Protein AF-A0A2V8BIY7-F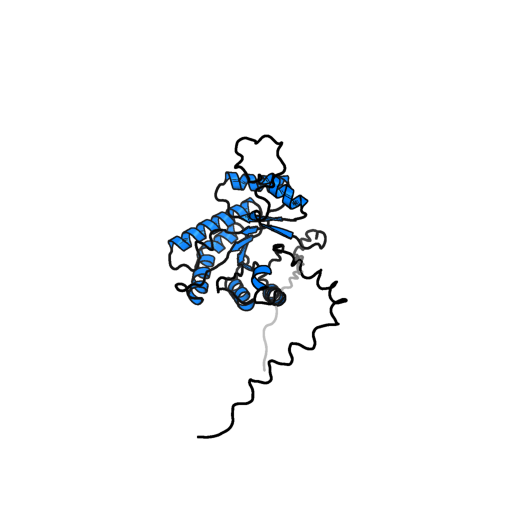1 (afdb_monomer)

Sequence (294 aa):
MDRRSFLQSIGAAALSPRLQPRVGPATSSRPSGPAGGRKAVLISLLPGGVPGAADAPAAPGRVQGVLPYLDRFALARDAGFDAIEMQTISRNEEAAEIREASAKTGLRIHSVMNADHWRFPLSSSDRDVVNRSVAGMETSLRNAALWGADTVLLVPAVVDPATSYRDAWTRSQDVIRGRLLPRAQELKVIIAVEEVWNKFLLSPLELARYVDEFDSPWLKAYFDVGNVVFYGYPQDWIRTLAGQGAFERLPARSSERPLHLAEHRRRRHRLAGGASRVCRRRLSRLCDDGSGTG

Secondary structure (DSSP, 8-state):
----------------------------------SSPPEEEEGGGS-S--TT--SSPPPTT--TT---HHHHHHHHHHTT-SEEEEEP---HHHHHHHHHHHHHHT-EEEEEE-SSTTTS-TT-S-HHHHHHHHHHHHHHHHHHHHHT-SEEEE-----BTTB-HHHHHHHHHHHIIIIIHHHHHHHT-EEEEEP-SSSSS-SHHHHHHHHHTT--TTEEEE--HHHHTTTS-HHHHHHHHHHTT-B--PPEE-----THHHHHHHHTTS-TTS-SSSTTSSSSSSS-------

Mean predicted aligned error: 15.39 Å

Foldseek 3Di:
DDDDDDDDDDDDDDDDDDDDDPPDPDPPPDPDDDPDFAEEEELVVQWLDDPDPPPDPDDPPDDPGGDQLLVSLLVCVVVPHQAYEYEQDPDPVNLVSNLVSCVVNVHAHAEYEQPLCVVQPLLDPDVVSNVVSLVSLLSRLVSCLSRVYAEYEHQQGADDPVGHQVSRLPRSLVCCLPRPQVSLVVSVHAYAHEDAPRPYPLDLVRQQVSQVVSVDPRYAHDYAPVRNVVPHDVVVSCVSRVVRVRDDSDRHHPPDDPPPPVVVVVCPVPPPPDDDPDPPPPPPPPPPDDDDDD

Nearest PDB structures (foldseek):
  3cqi-assembly1_B  TM=8.329E-01  e=4.377E-12  Escherichia coli
  3cqj-assembly1_B  TM=8.103E-01  e=2.471E-11  Escherichia coli
  3cqk-assembly1_B  TM=8.092E-01  e=4.488E-11  Escherichia coli
  3cqh-assembly1_B  TM=8.038E-01  e=1.269E-09  Escherichia coli
  3cqh-assembly1_A  TM=8.039E-01  e=7.162E-09  Escherichia coli

Structure (mmCIF, N/CA/C/O backbone):
data_AF-A0A2V8BIY7-F1
#
_entry.id   AF-A0A2V8BIY7-F1
#
loop_
_atom_site.group_PDB
_atom_site.id
_atom_site.type_symbol
_atom_site.label_atom_id
_atom_site.label_alt_id
_atom_site.label_comp_id
_atom_site.label_asym_id
_atom_site.label_entity_id
_atom_site.label_seq_id
_atom_site.pdbx_PDB_ins_code
_atom_site.Cartn_x
_atom_site.Cartn_y
_atom_site.Cartn_z
_atom_site.occupancy
_atom_site.B_iso_or_equiv
_atom_site.auth_seq_id
_atom_site.auth_comp_id
_atom_site.auth_asym_id
_atom_site.auth_atom_id
_atom_site.pdbx_PDB_model_num
ATOM 1 N N . MET A 1 1 ? 57.184 -46.845 21.009 1.00 34.09 1 MET A N 1
ATOM 2 C CA . MET A 1 1 ? 58.098 -46.989 22.162 1.00 34.09 1 MET A CA 1
ATOM 3 C C . MET A 1 1 ? 58.984 -45.763 22.167 1.00 34.09 1 MET A C 1
ATOM 5 O O . MET A 1 1 ? 59.472 -45.418 21.106 1.00 34.09 1 MET A O 1
ATOM 9 N N . ASP A 1 2 ? 59.210 -45.040 23.250 1.00 41.50 2 ASP A N 1
ATOM 10 C CA . ASP A 1 2 ? 58.786 -45.145 24.653 1.00 41.50 2 ASP A CA 1
ATOM 11 C C . ASP A 1 2 ? 59.161 -43.773 25.258 1.00 41.50 2 ASP A C 1
ATOM 13 O O . ASP A 1 2 ? 60.171 -43.203 24.857 1.00 41.50 2 ASP A O 1
ATOM 17 N N . ARG A 1 3 ? 58.270 -43.085 25.980 1.00 32.56 3 ARG A N 1
ATOM 18 C CA . ARG A 1 3 ? 57.962 -43.193 27.425 1.00 32.56 3 ARG A CA 1
ATOM 19 C C . ARG A 1 3 ? 58.973 -42.480 28.337 1.00 32.56 3 ARG A C 1
ATOM 21 O O . ARG A 1 3 ? 60.170 -42.687 28.211 1.00 32.56 3 ARG A O 1
ATOM 28 N N . ARG A 1 4 ? 58.400 -41.840 29.373 1.00 36.12 4 ARG A N 1
ATOM 29 C CA . ARG A 1 4 ? 59.020 -41.303 30.609 1.00 36.12 4 ARG A CA 1
ATOM 30 C C . ARG A 1 4 ? 59.784 -39.999 30.363 1.00 36.12 4 ARG A C 1
ATOM 32 O O . ARG A 1 4 ? 60.754 -39.991 29.634 1.00 36.12 4 ARG A O 1
ATOM 39 N N . SER A 1 5 ? 59.418 -38.839 30.891 1.00 39.75 5 SER A N 1
ATOM 40 C CA . SER A 1 5 ? 58.658 -38.454 32.086 1.00 39.75 5 SER A CA 1
ATOM 41 C C . SER A 1 5 ? 58.161 -37.020 31.819 1.00 39.75 5 SER A C 1
ATOM 43 O O . SER A 1 5 ? 58.792 -36.297 31.061 1.00 39.75 5 SER A O 1
ATOM 45 N N . PHE A 1 6 ? 57.048 -36.525 32.347 1.00 33.47 6 PHE A N 1
ATOM 46 C CA . PHE A 1 6 ? 56.918 -36.215 33.765 1.00 33.47 6 PHE A CA 1
ATOM 47 C C . PHE A 1 6 ? 55.455 -35.820 34.032 1.00 33.47 6 PHE A C 1
ATOM 49 O O . PHE A 1 6 ? 54.992 -34.761 33.613 1.00 33.47 6 PHE A O 1
ATOM 56 N N . LEU A 1 7 ? 54.714 -36.718 34.679 1.00 34.78 7 LEU A N 1
ATOM 57 C CA . LEU A 1 7 ? 53.483 -36.385 35.390 1.00 34.78 7 LEU A CA 1
ATOM 58 C C . LEU A 1 7 ? 53.850 -35.916 36.802 1.00 34.78 7 LEU A C 1
ATOM 60 O O . LEU A 1 7 ? 54.856 -36.370 37.341 1.00 34.78 7 LEU A O 1
ATOM 64 N N . GLN A 1 8 ? 52.921 -35.156 37.397 1.00 32.44 8 GLN A N 1
ATOM 65 C CA . GLN A 1 8 ? 52.824 -34.672 38.787 1.00 32.44 8 GLN A CA 1
ATOM 66 C C . GLN A 1 8 ? 53.347 -33.231 38.952 1.00 32.44 8 GLN A C 1
ATOM 68 O O . GLN A 1 8 ? 54.535 -32.959 38.861 1.00 32.44 8 GLN A O 1
ATOM 73 N N . SER A 1 9 ? 52.489 -32.236 39.203 1.00 34.91 9 SER A N 1
ATOM 74 C CA . SER A 1 9 ? 51.772 -32.134 40.4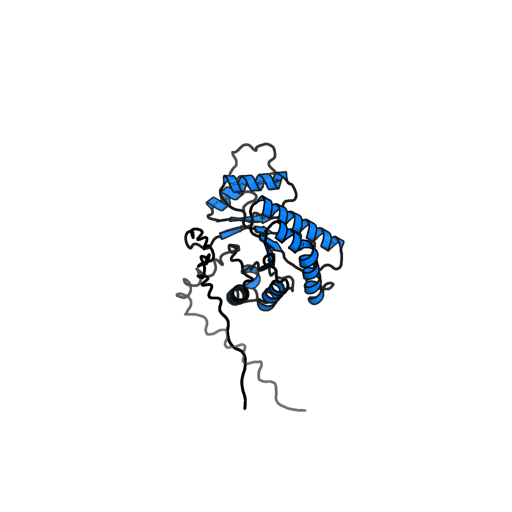80 1.00 34.91 9 SER A CA 1
ATOM 75 C C . SER A 1 9 ? 50.507 -31.249 40.431 1.00 34.91 9 SER A C 1
ATOM 77 O O . SER A 1 9 ? 50.554 -30.120 39.966 1.00 34.91 9 SER A O 1
ATOM 79 N N . ILE A 1 10 ? 49.413 -31.814 40.961 1.00 40.84 10 ILE A N 1
ATOM 80 C CA . ILE A 1 10 ? 48.468 -31.284 41.971 1.00 40.84 10 ILE A CA 1
ATOM 81 C C . ILE A 1 10 ? 47.830 -29.896 41.755 1.00 40.84 10 ILE A C 1
ATOM 83 O O . ILE A 1 10 ? 48.489 -28.866 41.816 1.00 40.84 10 ILE A O 1
ATOM 87 N N . GLY A 1 11 ? 46.491 -29.882 41.718 1.00 33.75 11 GLY A N 1
ATOM 88 C CA . GLY A 1 11 ? 45.690 -28.684 41.981 1.00 33.75 11 GLY A CA 1
ATOM 89 C C . GLY A 1 11 ? 44.197 -28.885 41.727 1.00 33.75 11 GLY A C 1
ATOM 90 O O . GLY A 1 11 ? 43.672 -28.415 40.725 1.00 33.75 11 GLY A O 1
ATOM 91 N N . ALA A 1 12 ? 43.513 -29.608 42.615 1.00 38.09 12 ALA A N 1
ATOM 92 C CA . ALA A 1 12 ? 42.059 -29.730 42.599 1.00 38.09 12 ALA A CA 1
ATOM 93 C C . ALA A 1 12 ? 41.397 -28.377 42.914 1.00 38.09 12 ALA A C 1
ATOM 95 O O . ALA A 1 12 ? 41.606 -27.822 43.990 1.00 38.09 12 ALA A O 1
ATOM 96 N N . ALA A 1 13 ? 40.550 -27.887 42.010 1.00 38.25 13 ALA A N 1
ATOM 97 C CA . ALA A 1 13 ? 39.556 -26.862 42.307 1.00 38.25 13 ALA A CA 1
ATOM 98 C C . ALA A 1 13 ? 38.235 -27.261 41.641 1.00 38.25 13 ALA A C 1
ATOM 100 O O . ALA A 1 13 ? 38.054 -27.141 40.430 1.00 38.25 13 ALA A O 1
ATOM 101 N N . ALA A 1 14 ? 37.326 -27.793 42.455 1.00 43.16 14 ALA A N 1
ATOM 102 C CA . ALA A 1 14 ? 35.949 -28.045 42.073 1.00 43.16 14 ALA A CA 1
ATOM 103 C C . ALA A 1 14 ? 35.229 -26.702 41.876 1.00 43.16 14 ALA A C 1
ATOM 105 O O . ALA A 1 14 ? 35.032 -25.952 42.830 1.00 43.16 14 ALA A O 1
ATOM 106 N N . LEU A 1 15 ? 34.823 -26.408 40.641 1.00 40.19 15 LEU A N 1
ATOM 107 C CA . LEU A 1 15 ? 33.881 -25.335 40.335 1.00 40.19 15 LEU A CA 1
ATOM 108 C C . LEU A 1 15 ? 32.576 -25.968 39.855 1.00 40.19 15 LEU A C 1
ATOM 110 O O . LEU A 1 15 ? 32.482 -26.497 38.750 1.00 40.19 15 LEU A O 1
ATOM 114 N N . SER A 1 16 ? 31.578 -25.931 40.735 1.00 42.59 16 SER A N 1
ATOM 115 C CA . SER A 1 16 ? 30.194 -26.304 40.453 1.00 42.59 16 SER A CA 1
ATOM 116 C C . SER A 1 16 ? 29.651 -25.524 39.248 1.00 42.59 16 SER A C 1
ATOM 118 O O . SER A 1 16 ? 29.830 -24.303 39.191 1.00 42.59 16 SER A O 1
ATOM 120 N N . PRO A 1 17 ? 28.920 -26.157 38.314 1.00 41.81 17 PRO A N 1
ATOM 121 C CA . PRO A 1 17 ? 28.226 -25.416 37.277 1.00 41.81 17 PRO A CA 1
ATOM 122 C C . PRO A 1 17 ? 27.068 -24.647 37.922 1.00 41.81 17 PRO A C 1
ATOM 124 O O . PRO A 1 17 ? 26.105 -25.231 38.420 1.00 41.81 17 PRO A O 1
ATOM 127 N N . ARG A 1 18 ? 27.152 -23.312 37.923 1.00 41.53 18 ARG A N 1
ATOM 128 C CA . ARG A 1 18 ? 25.983 -22.461 38.161 1.00 41.53 18 ARG A CA 1
ATOM 129 C C . ARG A 1 18 ? 24.990 -22.715 37.027 1.00 41.53 18 ARG A C 1
ATOM 131 O O . ARG A 1 18 ? 25.211 -22.278 35.901 1.00 41.53 18 ARG A O 1
ATOM 138 N N . LEU A 1 19 ? 23.904 -23.419 37.339 1.00 42.78 19 LEU A N 1
ATOM 139 C CA . LEU A 1 19 ? 22.682 -23.446 36.541 1.00 42.78 19 LEU A CA 1
ATOM 140 C C . LEU A 1 19 ? 22.223 -22.001 36.312 1.00 42.78 19 LEU A C 1
ATOM 142 O O . LEU A 1 19 ? 21.713 -21.352 37.223 1.00 42.78 19 LEU A O 1
ATOM 146 N N . GLN A 1 20 ? 22.426 -21.486 35.103 1.00 42.47 20 GLN A N 1
ATOM 147 C CA . GLN A 1 20 ? 21.704 -20.306 34.646 1.00 42.47 20 GLN A CA 1
ATOM 148 C C . GLN A 1 20 ? 20.304 -20.758 34.208 1.00 42.47 20 GLN A C 1
ATOM 150 O O . GLN A 1 20 ? 20.193 -21.730 33.454 1.00 42.47 20 GLN A O 1
ATOM 155 N N . PRO A 1 21 ? 19.226 -20.099 34.660 1.00 37.66 21 PRO A N 1
ATOM 156 C CA . PRO A 1 21 ? 17.892 -20.425 34.193 1.00 37.66 21 PRO A CA 1
ATOM 157 C C . PRO A 1 21 ? 17.780 -20.060 32.709 1.00 37.66 21 PRO A C 1
ATOM 159 O O . PRO A 1 21 ? 17.972 -18.911 32.311 1.00 37.66 21 PRO A O 1
ATOM 162 N N . ARG A 1 22 ? 17.459 -21.061 31.884 1.00 38.00 22 ARG A N 1
ATOM 163 C CA . ARG A 1 22 ? 17.011 -20.877 30.501 1.00 38.00 22 ARG A CA 1
ATOM 164 C C . ARG A 1 22 ? 15.740 -20.026 30.532 1.00 38.00 22 ARG A C 1
ATOM 166 O O . ARG A 1 22 ? 14.671 -20.522 30.874 1.00 38.00 22 ARG A O 1
ATOM 173 N N . VAL A 1 23 ? 15.854 -18.752 30.171 1.00 43.19 23 VAL A N 1
ATOM 174 C CA . VAL A 1 23 ? 14.695 -17.921 29.839 1.00 43.19 23 VAL A CA 1
ATOM 175 C C . VAL A 1 23 ? 14.179 -18.422 28.490 1.00 43.19 23 VAL A C 1
ATOM 177 O O . VAL A 1 23 ? 14.789 -18.181 27.451 1.00 43.19 23 VAL A O 1
ATOM 180 N N . GLY A 1 24 ? 13.106 -19.216 28.517 1.00 46.81 24 GLY A N 1
ATOM 181 C CA . GLY A 1 24 ? 12.358 -19.572 27.311 1.00 46.81 24 GLY A CA 1
ATOM 182 C C . GLY A 1 24 ? 11.701 -18.328 26.697 1.00 46.81 24 GLY A C 1
ATOM 183 O O . GLY A 1 24 ? 11.498 -17.338 27.405 1.00 46.81 24 GLY A O 1
ATOM 184 N N . PRO A 1 25 ? 11.371 -18.340 25.394 1.00 40.06 25 PRO A N 1
ATOM 185 C CA . PRO A 1 25 ? 10.715 -17.204 24.764 1.00 40.06 25 PRO A CA 1
ATOM 186 C C . PRO A 1 25 ? 9.378 -16.936 25.462 1.00 40.06 25 PRO A C 1
ATOM 188 O O . PRO A 1 25 ? 8.553 -17.837 25.619 1.00 40.06 25 PRO A O 1
ATOM 191 N N . ALA A 1 26 ? 9.183 -15.692 25.897 1.00 35.53 26 ALA A N 1
ATOM 192 C CA . ALA A 1 26 ? 7.938 -15.230 26.483 1.00 35.53 26 ALA A CA 1
ATOM 193 C C . ALA A 1 26 ? 6.815 -15.360 25.445 1.00 35.53 26 ALA A C 1
ATOM 195 O O . ALA A 1 26 ? 6.742 -14.598 24.481 1.00 35.53 26 ALA A O 1
ATOM 196 N N . THR A 1 27 ? 5.932 -16.334 25.636 1.00 37.84 27 THR A N 1
ATOM 197 C CA . THR A 1 27 ? 4.674 -16.432 24.905 1.00 37.84 27 THR A CA 1
ATOM 198 C C . THR A 1 27 ? 3.731 -15.355 25.431 1.00 37.84 27 THR A C 1
ATOM 200 O O . THR A 1 27 ? 3.018 -15.543 26.415 1.00 37.84 27 THR A O 1
ATOM 203 N N . SER A 1 28 ? 3.712 -14.192 24.775 1.00 36.16 28 SER A N 1
ATOM 204 C CA . SER A 1 28 ? 2.638 -13.219 24.969 1.00 36.16 28 SER A CA 1
ATOM 205 C C . SER A 1 28 ? 1.364 -13.764 24.316 1.00 36.16 28 SER A C 1
ATOM 207 O O . SER A 1 28 ? 1.052 -13.531 23.149 1.00 36.16 28 SER A O 1
ATOM 209 N N . SER A 1 29 ? 0.615 -14.563 25.072 1.00 36.41 29 SER A N 1
ATOM 210 C CA . SER A 1 29 ? -0.718 -15.002 24.665 1.00 36.41 29 SER A CA 1
ATOM 211 C C . SER A 1 29 ? -1.683 -13.823 24.785 1.00 36.41 29 SER A C 1
ATOM 213 O O . SER A 1 29 ? -2.287 -13.551 25.818 1.00 36.41 29 SER A O 1
ATOM 215 N N . ARG A 1 30 ? -1.796 -13.063 23.695 1.00 34.78 30 ARG A N 1
ATOM 216 C CA . ARG A 1 30 ? -2.850 -12.064 23.520 1.00 34.78 30 ARG A CA 1
ATOM 217 C C . ARG A 1 30 ? -4.186 -12.820 23.400 1.00 34.78 30 ARG A C 1
ATOM 219 O O . ARG A 1 30 ? -4.235 -13.787 22.637 1.00 34.78 30 ARG A O 1
ATOM 226 N N . PRO A 1 31 ? -5.254 -12.434 24.120 1.00 35.03 31 PRO A N 1
ATOM 227 C CA . PRO A 1 31 ? -6.511 -13.172 24.080 1.00 35.03 31 PRO A CA 1
ATOM 228 C C . PRO A 1 31 ? -7.072 -13.170 22.654 1.00 35.03 31 PRO A C 1
ATOM 230 O O . PRO A 1 31 ? -7.281 -12.118 22.042 1.00 35.03 31 PRO A O 1
ATOM 233 N N . SER A 1 32 ? -7.275 -14.368 22.111 1.00 36.28 32 SER A N 1
ATOM 234 C CA . SER A 1 32 ? -7.930 -14.590 20.831 1.00 36.28 32 SER A CA 1
ATOM 235 C C . SER A 1 32 ? -9.425 -14.325 20.998 1.00 36.28 32 SER A C 1
ATOM 237 O O . SER A 1 32 ? -10.162 -15.121 21.572 1.00 36.28 32 SER A O 1
ATOM 239 N N . GLY A 1 33 ? -9.868 -13.163 20.512 1.00 37.00 33 GLY A N 1
ATOM 240 C CA . GLY A 1 33 ? -11.289 -12.870 20.320 1.00 37.00 33 GLY A CA 1
ATOM 241 C C . GLY A 1 33 ? -11.965 -13.902 19.401 1.00 37.00 33 GLY A C 1
ATOM 242 O O . GLY A 1 33 ? -11.273 -14.681 18.737 1.00 37.00 33 GLY A O 1
ATOM 243 N N . PRO A 1 34 ? -13.310 -13.931 19.365 1.00 37.06 34 PRO A N 1
ATOM 244 C CA . PRO A 1 34 ? -14.072 -14.975 18.689 1.00 37.06 34 PRO A CA 1
ATOM 245 C C . PRO A 1 34 ? -13.641 -15.135 17.227 1.00 37.06 34 PRO A C 1
ATOM 247 O O . PRO A 1 34 ? -13.349 -14.160 16.540 1.00 37.06 34 PRO A O 1
ATOM 250 N N . ALA A 1 35 ? -13.627 -16.387 16.762 1.00 41.34 35 ALA A N 1
ATOM 251 C CA . ALA A 1 35 ? -13.146 -16.847 15.456 1.00 41.34 35 ALA A CA 1
ATOM 252 C C . ALA A 1 35 ? -14.007 -16.399 14.248 1.00 41.34 35 ALA A C 1
ATOM 254 O O . ALA A 1 35 ? -14.133 -17.122 13.260 1.00 41.34 35 ALA A O 1
ATOM 255 N N . GLY A 1 36 ? -14.615 -15.213 14.315 1.00 48.03 36 GLY A N 1
ATOM 256 C CA . GLY A 1 36 ? -15.124 -14.506 13.147 1.00 48.03 36 GLY A CA 1
ATOM 257 C C . GLY A 1 36 ? -13.954 -13.868 12.402 1.00 48.03 36 GLY A C 1
ATOM 258 O O . GLY A 1 36 ? -13.077 -13.264 13.017 1.00 48.03 36 GLY A O 1
ATOM 259 N N . GLY A 1 37 ? -13.893 -14.027 11.078 1.00 60.72 37 GLY A N 1
ATOM 260 C CA . GLY A 1 37 ? -12.887 -13.327 10.278 1.00 60.72 37 GLY A CA 1
ATOM 261 C C . GLY A 1 37 ? -13.000 -11.822 10.512 1.00 60.72 37 GLY A C 1
ATOM 262 O O . GLY A 1 37 ? -14.093 -11.282 10.358 1.00 60.72 37 GLY A O 1
ATOM 263 N N . ARG A 1 38 ? -11.892 -11.171 10.893 1.00 80.75 38 ARG A N 1
ATOM 264 C CA . ARG A 1 38 ? -11.846 -9.716 11.075 1.00 80.75 38 ARG A CA 1
ATOM 265 C C . ARG A 1 38 ? -12.142 -9.043 9.738 1.00 80.75 38 ARG A C 1
ATOM 267 O O . ARG A 1 38 ? -11.447 -9.327 8.761 1.00 80.75 38 ARG A O 1
ATOM 274 N N . LYS A 1 39 ? -13.157 -8.186 9.686 1.00 89.62 39 LYS A N 1
ATOM 275 C CA . LYS A 1 39 ? -13.562 -7.461 8.477 1.00 89.62 39 LYS A CA 1
ATOM 276 C C . LYS A 1 39 ? -13.156 -6.009 8.589 1.00 89.62 39 LYS A C 1
ATOM 278 O O . LYS A 1 39 ? -13.391 -5.374 9.614 1.00 89.62 39 LYS A O 1
ATOM 283 N N . ALA A 1 40 ? -12.626 -5.476 7.503 1.00 92.94 40 ALA A N 1
ATOM 284 C CA . ALA A 1 40 ? -12.371 -4.057 7.382 1.00 92.94 40 ALA A CA 1
ATOM 285 C C . ALA A 1 40 ? -13.078 -3.464 6.166 1.00 92.94 40 ALA A C 1
ATOM 287 O O . ALA A 1 40 ? -13.426 -4.175 5.214 1.00 92.94 40 ALA A O 1
ATOM 288 N N . VAL A 1 41 ? -13.285 -2.152 6.226 1.00 93.88 41 VAL A N 1
ATOM 289 C CA . VAL A 1 41 ? -13.870 -1.353 5.151 1.00 93.88 41 VAL A CA 1
ATOM 290 C C . VAL A 1 41 ? -12.931 -0.211 4.790 1.00 93.88 41 VAL A C 1
ATOM 292 O O . VAL A 1 41 ? -12.389 0.459 5.670 1.00 93.88 41 VAL A O 1
ATOM 295 N N . LEU A 1 42 ? -12.748 0.023 3.490 1.00 92.38 42 LEU A N 1
ATOM 296 C CA . LEU A 1 42 ? -12.091 1.237 3.020 1.00 92.38 42 LEU A CA 1
ATOM 297 C C . LEU A 1 42 ? -13.027 2.416 3.272 1.00 92.38 42 LEU A C 1
ATOM 299 O O . LEU A 1 42 ? -14.184 2.389 2.853 1.00 92.38 42 LEU A O 1
ATOM 303 N N . ILE A 1 43 ? -12.513 3.467 3.906 1.00 92.44 43 ILE A N 1
ATOM 304 C CA . ILE A 1 43 ? -13.292 4.641 4.309 1.00 92.44 43 ILE A CA 1
ATOM 305 C C . ILE A 1 43 ? -14.143 5.210 3.159 1.00 92.44 43 ILE A C 1
ATOM 307 O O . ILE A 1 43 ? -15.298 5.570 3.378 1.00 92.44 43 ILE A O 1
ATOM 311 N N . SER A 1 44 ? -13.635 5.225 1.920 1.00 88.81 44 SER A N 1
ATOM 312 C CA . SER A 1 44 ? -14.340 5.742 0.735 1.00 88.81 44 SER A CA 1
ATOM 313 C C . SER A 1 44 ? -15.551 4.915 0.282 1.00 88.81 44 SER A C 1
ATOM 315 O O . SER A 1 44 ? -16.366 5.432 -0.475 1.00 88.81 44 SER A O 1
ATOM 317 N N . LEU A 1 45 ? -15.693 3.666 0.740 1.00 88.38 45 LEU A N 1
ATOM 318 C CA . LEU A 1 45 ? -16.872 2.831 0.475 1.00 88.38 45 LEU A CA 1
ATOM 319 C C . LEU A 1 45 ? -18.031 3.137 1.428 1.00 88.38 45 LEU A C 1
ATOM 321 O O . LEU A 1 45 ? -19.166 2.735 1.175 1.00 88.38 45 LEU A O 1
ATOM 325 N N . LEU A 1 46 ? -17.757 3.832 2.532 1.00 86.88 46 LEU A N 1
ATOM 326 C CA . LEU A 1 46 ? -18.803 4.322 3.415 1.00 86.88 46 LEU A CA 1
ATOM 327 C C . LEU A 1 46 ? -19.435 5.566 2.790 1.00 86.88 46 LEU A C 1
ATOM 329 O O . LEU A 1 46 ? -18.700 6.395 2.243 1.00 86.88 46 LEU A O 1
ATOM 333 N N . PRO A 1 47 ? -20.767 5.727 2.892 1.00 77.56 47 PRO A N 1
ATOM 334 C CA . PRO A 1 47 ? -21.459 6.880 2.347 1.00 77.56 47 PRO A CA 1
ATOM 335 C C . PRO A 1 47 ? -20.751 8.185 2.709 1.00 77.56 47 PRO A C 1
ATOM 337 O O . PRO A 1 47 ? -20.547 8.497 3.883 1.00 77.56 47 PRO A O 1
ATOM 340 N N . GLY A 1 48 ? -20.431 8.968 1.677 1.00 60.03 48 GLY A N 1
ATOM 341 C CA . GLY A 1 48 ? -20.233 10.404 1.841 1.00 60.03 48 GLY A CA 1
ATOM 342 C C . GLY A 1 48 ? -21.517 11.034 2.379 1.00 60.03 48 GLY A C 1
ATOM 343 O O . GLY A 1 48 ? -21.490 11.896 3.226 1.00 60.03 48 GLY A O 1
ATOM 344 N N . GLY A 1 49 ? -22.690 10.523 2.060 1.00 39.91 49 GLY A N 1
ATOM 345 C CA . GLY A 1 49 ? -23.911 10.956 2.720 1.00 39.91 49 GLY A CA 1
ATOM 346 C C . GLY A 1 49 ? -25.056 10.112 2.229 1.00 39.91 49 GLY A C 1
ATOM 347 O O . GLY A 1 49 ? -25.047 9.666 1.084 1.00 39.91 49 GLY A O 1
ATOM 348 N N . VAL A 1 50 ? -26.034 9.879 3.094 1.00 34.94 50 VAL A N 1
ATOM 349 C CA . VAL A 1 50 ? -27.323 9.329 2.678 1.00 34.94 50 VAL A CA 1
ATOM 350 C C . VAL A 1 50 ? -28.372 10.423 2.899 1.00 34.94 50 VAL A C 1
ATOM 352 O O . VAL A 1 50 ? -28.369 11.036 3.972 1.00 34.94 50 VAL A O 1
ATOM 355 N N . PRO A 1 51 ? -29.260 10.702 1.926 1.00 38.72 51 PRO A N 1
ATOM 356 C CA . PRO A 1 51 ? -30.421 11.555 2.151 1.00 38.72 51 PRO A CA 1
ATOM 357 C C . PRO A 1 51 ? -31.302 10.900 3.221 1.00 38.72 51 PRO A C 1
ATOM 359 O O . PRO A 1 51 ? -31.734 9.763 3.044 1.00 38.72 51 PRO A O 1
ATOM 362 N N . GLY A 1 52 ? -31.534 11.587 4.341 1.00 37.78 52 GLY A N 1
ATOM 363 C CA . GLY A 1 52 ? -32.400 11.067 5.408 1.00 37.78 52 GLY A CA 1
ATOM 364 C C . GLY A 1 52 ? -32.214 11.695 6.789 1.00 37.78 52 GLY A C 1
ATOM 365 O O . GLY A 1 52 ? -33.137 11.653 7.590 1.00 37.78 52 GLY A O 1
ATOM 366 N N . ALA A 1 53 ? -31.078 12.341 7.067 1.00 39.25 53 ALA A N 1
ATOM 367 C CA . ALA A 1 53 ? -30.909 13.176 8.260 1.00 39.25 53 ALA A CA 1
ATOM 368 C C . ALA A 1 53 ? -31.209 14.645 7.915 1.00 39.25 53 ALA A C 1
ATOM 370 O O . ALA A 1 53 ? -30.306 15.478 7.864 1.00 39.25 53 ALA A O 1
ATOM 371 N N . ALA A 1 54 ? -32.468 14.942 7.589 1.00 38.06 54 ALA A N 1
ATOM 372 C CA . ALA A 1 54 ? -32.895 16.278 7.175 1.00 38.06 54 ALA A CA 1
ATOM 373 C C . ALA A 1 54 ? -33.050 17.285 8.335 1.00 38.06 54 ALA A C 1
ATOM 375 O O . ALA A 1 54 ? -33.211 18.466 8.055 1.00 38.06 54 ALA A O 1
ATOM 376 N N . ASP A 1 55 ? -32.922 16.877 9.606 1.00 39.09 55 ASP A N 1
ATOM 377 C CA . ASP A 1 55 ? -33.343 17.738 10.730 1.00 39.09 55 ASP A CA 1
ATOM 378 C C . ASP A 1 55 ? -32.247 18.096 11.751 1.00 39.09 55 ASP A C 1
ATOM 380 O O . ASP A 1 55 ? -32.532 18.728 12.767 1.00 39.09 55 ASP A O 1
ATOM 384 N N . ALA A 1 56 ? -30.979 17.747 11.509 1.00 42.50 56 ALA A N 1
ATOM 385 C CA . ALA A 1 56 ? -29.885 18.199 12.376 1.00 42.50 56 ALA A CA 1
ATOM 386 C C . ALA A 1 56 ? -29.254 19.486 11.809 1.00 42.50 56 ALA A C 1
ATOM 388 O O . ALA A 1 56 ? -28.678 19.430 10.714 1.00 42.50 56 ALA A O 1
ATOM 389 N N . PRO A 1 57 ? -29.318 20.636 12.517 1.00 41.41 57 PRO A N 1
ATOM 390 C CA . PRO A 1 57 ? -28.721 21.874 12.035 1.00 41.41 57 PRO A CA 1
ATOM 391 C C . PRO A 1 57 ? -27.220 21.673 11.814 1.00 41.41 57 PRO A C 1
ATOM 393 O O . PRO A 1 57 ? -26.508 21.121 12.655 1.00 41.41 57 PRO A O 1
ATOM 396 N N . ALA A 1 58 ? -26.748 22.091 10.641 1.00 44.62 58 ALA A N 1
ATOM 397 C CA . ALA A 1 58 ? -25.348 21.984 10.272 1.00 44.62 58 ALA A CA 1
ATOM 398 C C . ALA A 1 58 ? -24.490 22.800 11.250 1.00 44.62 58 ALA A C 1
ATOM 400 O O . ALA A 1 58 ? -24.637 24.017 11.349 1.00 44.62 58 ALA A O 1
ATOM 401 N N . ALA A 1 59 ? -23.570 22.131 11.946 1.00 41.53 59 ALA A N 1
ATOM 402 C CA . ALA A 1 59 ? -22.475 22.821 12.610 1.00 41.53 59 ALA A CA 1
ATOM 403 C C . ALA A 1 59 ? -21.624 23.554 11.547 1.00 41.53 59 ALA A C 1
ATOM 405 O O . ALA A 1 59 ? -21.428 23.020 10.445 1.00 41.53 59 ALA A O 1
ATOM 406 N N . PRO A 1 60 ? -21.132 24.771 11.831 1.00 35.97 60 PRO A N 1
ATOM 407 C CA . PRO A 1 60 ? -20.330 25.535 10.881 1.00 35.97 60 PRO A CA 1
ATOM 408 C C . PRO A 1 60 ? -19.056 24.760 10.505 1.00 35.97 60 PRO A C 1
ATOM 410 O O . PRO A 1 60 ? -18.315 24.324 11.380 1.00 35.97 60 PRO A O 1
ATOM 413 N N . GLY A 1 61 ? -18.825 24.571 9.198 1.00 44.44 61 GLY A N 1
ATOM 414 C CA . GLY A 1 61 ? -17.683 23.822 8.644 1.00 44.44 61 GLY A CA 1
ATOM 415 C C . GLY A 1 61 ? -18.040 22.559 7.846 1.00 44.44 61 GLY A C 1
ATOM 416 O O . GLY A 1 61 ? -17.154 21.930 7.271 1.00 44.44 61 GLY A O 1
ATOM 417 N N . ARG A 1 62 ? -19.324 22.183 7.763 1.00 47.59 62 ARG A N 1
ATOM 418 C CA . ARG A 1 62 ? -19.775 21.012 6.989 1.00 47.59 62 ARG A CA 1
ATOM 419 C C . ARG A 1 62 ? -19.654 21.263 5.477 1.00 47.59 62 ARG A C 1
ATOM 421 O O . ARG A 1 62 ? -20.379 22.090 4.928 1.00 47.59 62 ARG A O 1
ATOM 428 N N . VAL A 1 63 ? -18.797 20.509 4.787 1.00 45.28 63 VAL A N 1
ATOM 429 C CA . VAL A 1 63 ? -18.881 20.358 3.323 1.00 45.28 63 VAL A CA 1
ATOM 430 C C . VAL A 1 63 ? -20.126 19.514 3.033 1.00 45.28 63 VAL A C 1
ATOM 432 O O . VAL A 1 63 ? -20.259 18.404 3.549 1.00 45.28 63 VAL A O 1
ATOM 435 N N . GLN A 1 64 ? -21.086 20.056 2.278 1.00 40.22 64 GLN A N 1
ATOM 436 C CA . GLN A 1 64 ? -22.338 19.360 1.958 1.00 40.22 64 GLN A CA 1
ATOM 437 C C . GLN A 1 64 ? -22.059 17.989 1.322 1.00 40.22 64 GLN A C 1
ATOM 439 O O . GLN A 1 64 ? -21.305 17.887 0.360 1.00 40.22 64 GLN A O 1
ATOM 444 N N . GLY A 1 65 ? -22.693 16.938 1.851 1.00 52.00 65 GLY A N 1
ATOM 445 C CA . GLY A 1 65 ? -22.661 15.598 1.257 1.00 52.00 65 GLY A CA 1
ATOM 446 C C . GLY A 1 65 ? -21.498 14.693 1.676 1.00 52.00 65 GLY A C 1
ATOM 447 O O . GLY A 1 65 ? -21.344 13.645 1.052 1.00 52.00 65 GLY A O 1
ATOM 448 N N . VAL A 1 66 ? -20.712 15.059 2.704 1.00 65.44 66 VAL A N 1
ATOM 449 C CA . VAL A 1 66 ? -19.724 14.173 3.356 1.00 65.44 66 VAL A CA 1
ATOM 450 C C . VAL A 1 66 ? -20.014 14.057 4.865 1.00 65.44 66 VAL A C 1
ATOM 452 O O . VAL A 1 66 ? -20.015 15.061 5.577 1.00 65.44 66 VAL A O 1
ATOM 455 N N . LEU A 1 67 ? -20.279 12.846 5.367 1.00 79.25 67 LEU A N 1
ATOM 456 C CA . LEU A 1 67 ? -20.437 12.552 6.787 1.00 79.25 67 LEU A CA 1
ATOM 457 C C . LEU A 1 67 ? -19.100 12.842 7.489 1.00 79.25 67 LEU A C 1
ATOM 459 O O . LEU A 1 67 ? -18.055 12.416 6.987 1.00 79.25 67 LEU A O 1
ATOM 463 N N . PRO A 1 68 ? -19.113 13.521 8.648 1.00 90.81 68 PRO A N 1
ATOM 464 C CA . PRO A 1 68 ? -17.941 13.642 9.511 1.00 90.81 68 PRO A CA 1
ATOM 465 C C . PRO A 1 68 ? -17.280 12.286 9.785 1.00 90.81 68 PRO A C 1
ATOM 467 O O . PRO A 1 68 ? -17.952 11.249 9.804 1.00 90.81 68 PRO A O 1
ATOM 470 N N . TYR A 1 69 ? -15.970 12.275 10.053 1.00 94.50 69 TYR A N 1
ATOM 471 C CA . TYR A 1 69 ? -15.247 11.023 10.312 1.00 94.50 69 TYR A CA 1
ATOM 472 C C . TYR A 1 69 ? -15.855 10.233 11.474 1.00 94.50 69 TYR A C 1
ATOM 474 O O . TYR A 1 69 ? -15.998 9.018 11.368 1.00 94.50 69 TYR A O 1
ATOM 482 N N . LEU A 1 70 ? -16.295 10.911 12.538 1.00 95.06 70 LEU A N 1
ATOM 483 C CA . LEU A 1 70 ? -16.965 10.266 13.669 1.00 95.06 70 LEU A CA 1
ATOM 484 C C . LEU A 1 70 ? -18.198 9.455 13.235 1.00 95.06 70 LEU A C 1
ATOM 486 O O . LEU A 1 70 ? -18.330 8.293 13.622 1.00 95.06 70 LEU A O 1
ATOM 490 N N . ASP A 1 71 ? -19.049 10.036 12.390 1.00 94.12 71 ASP A N 1
ATOM 491 C CA . ASP A 1 71 ? -20.283 9.403 11.915 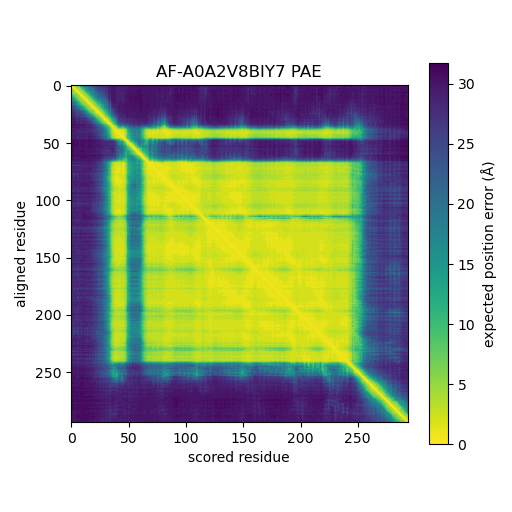1.00 94.12 71 ASP A CA 1
ATOM 492 C C . ASP A 1 71 ? -19.979 8.222 10.985 1.00 94.12 71 ASP A C 1
ATOM 494 O O . ASP A 1 71 ? -20.622 7.177 11.066 1.00 94.12 71 ASP A O 1
ATOM 498 N N . ARG A 1 72 ? -18.950 8.342 10.135 1.00 94.25 72 ARG A N 1
ATOM 499 C CA . ARG A 1 72 ? -18.502 7.244 9.258 1.00 94.25 72 ARG A CA 1
ATOM 500 C C . ARG A 1 72 ? -17.942 6.076 10.065 1.00 94.25 72 ARG A C 1
ATOM 502 O O . ARG A 1 72 ? -18.259 4.926 9.774 1.00 94.25 72 ARG A O 1
ATOM 509 N N . PHE A 1 73 ? -17.145 6.357 11.093 1.00 96.06 73 PHE A N 1
ATOM 510 C CA . PHE A 1 73 ? -16.604 5.330 11.981 1.00 96.06 73 PHE A CA 1
ATOM 511 C C . PHE A 1 73 ? -17.714 4.644 12.789 1.00 96.06 73 PHE A C 1
ATOM 513 O O . PHE A 1 73 ? -17.715 3.419 12.905 1.00 96.06 73 PHE A O 1
ATOM 520 N N . ALA A 1 74 ? -18.687 5.408 13.296 1.00 95.19 74 ALA A N 1
ATOM 521 C CA . ALA A 1 74 ? -19.853 4.855 13.980 1.00 95.19 74 ALA A CA 1
ATOM 522 C C . ALA A 1 74 ? -20.671 3.960 13.040 1.00 95.19 74 ALA A C 1
ATOM 524 O O . ALA A 1 74 ? -20.964 2.822 13.392 1.00 95.19 74 ALA A O 1
ATOM 525 N N . LEU A 1 75 ? -20.932 4.415 11.810 1.00 94.38 75 LEU A N 1
ATOM 526 C CA . LEU A 1 75 ? -21.630 3.628 10.795 1.00 94.38 75 LEU A CA 1
ATOM 527 C C . LEU A 1 75 ? -20.905 2.313 10.479 1.00 94.38 75 LEU A C 1
ATOM 529 O O . LEU A 1 75 ? -21.545 1.270 10.383 1.00 94.38 75 LEU A O 1
ATOM 533 N N . ALA A 1 76 ? -19.579 2.337 10.328 1.00 94.75 76 ALA A N 1
ATOM 534 C CA . ALA A 1 76 ? -18.801 1.126 10.077 1.00 94.75 76 ALA A CA 1
ATOM 535 C C . ALA A 1 76 ? -18.875 0.136 11.248 1.00 94.75 76 ALA A C 1
ATOM 537 O O . ALA A 1 76 ? -19.086 -1.060 11.035 1.00 94.75 76 ALA A O 1
ATOM 538 N N . ARG A 1 77 ? -18.752 0.631 12.484 1.00 94.88 77 ARG A N 1
ATOM 539 C CA . ARG A 1 77 ? -18.920 -0.186 13.690 1.00 94.88 77 ARG A CA 1
ATOM 540 C C . ARG A 1 77 ? -20.320 -0.802 13.736 1.00 94.88 77 ARG A C 1
ATOM 542 O O . ARG A 1 77 ? -20.447 -2.005 13.942 1.00 94.88 77 ARG A O 1
ATOM 549 N N . ASP A 1 78 ? -21.354 -0.000 13.503 1.00 94.00 78 ASP A N 1
ATOM 550 C CA . ASP A 1 78 ? -22.753 -0.434 13.565 1.00 94.00 78 ASP A CA 1
ATOM 551 C C . ASP A 1 78 ? -23.094 -1.424 12.433 1.00 94.00 78 ASP A C 1
ATOM 553 O O . ASP A 1 78 ? -23.911 -2.326 12.612 1.00 94.00 78 ASP A O 1
ATOM 557 N N . ALA A 1 79 ? -22.403 -1.331 11.291 1.00 94.25 79 ALA A N 1
ATOM 558 C CA . ALA A 1 79 ? -22.456 -2.309 10.203 1.00 94.25 79 ALA A CA 1
ATOM 559 C C . ALA A 1 79 ? -21.666 -3.609 10.487 1.00 94.25 79 ALA A C 1
ATOM 561 O O . ALA A 1 79 ? -21.703 -4.544 9.679 1.00 94.25 79 ALA A O 1
ATOM 562 N N . GLY A 1 80 ? -20.965 -3.697 11.623 1.00 94.31 80 GLY A N 1
ATOM 563 C CA . GLY A 1 80 ? -20.233 -4.885 12.061 1.00 94.31 80 GLY A CA 1
ATOM 564 C C . GLY A 1 80 ? -18.841 -5.042 11.447 1.00 94.31 80 GLY A C 1
ATOM 565 O O . GLY A 1 80 ? -18.372 -6.174 11.302 1.00 94.31 80 GLY A O 1
ATOM 566 N N . PHE A 1 81 ? -18.195 -3.942 11.048 1.00 95.56 81 PHE A N 1
ATOM 567 C CA . PHE A 1 81 ? -16.769 -3.941 10.713 1.00 95.56 81 PHE A CA 1
ATOM 568 C C . PHE A 1 81 ? -15.908 -3.856 11.978 1.00 95.56 81 PHE A C 1
ATOM 570 O O . PHE A 1 81 ? -16.280 -3.210 12.954 1.00 95.56 81 PHE A O 1
ATOM 577 N N . ASP A 1 82 ? -14.730 -4.479 11.935 1.00 95.00 82 ASP A N 1
ATOM 578 C CA . ASP A 1 82 ? -13.762 -4.511 13.039 1.00 95.00 82 ASP A CA 1
ATOM 579 C C . ASP A 1 82 ? -12.672 -3.439 12.902 1.00 95.00 82 ASP A C 1
ATOM 581 O O . ASP A 1 82 ? -11.967 -3.130 13.866 1.00 95.00 82 ASP A O 1
ATOM 585 N N . ALA A 1 83 ? -12.480 -2.909 11.692 1.00 96.12 83 ALA A N 1
ATOM 586 C CA . ALA A 1 83 ? -11.468 -1.904 11.408 1.00 96.12 83 ALA A CA 1
ATOM 587 C C . ALA A 1 83 ? -11.789 -1.077 10.155 1.00 96.12 83 ALA A C 1
ATOM 589 O O . ALA A 1 83 ? -12.611 -1.462 9.320 1.00 96.12 83 ALA A O 1
ATOM 590 N N . ILE A 1 84 ? -11.077 0.038 10.011 1.00 96.00 84 ILE A N 1
ATOM 591 C CA . ILE A 1 84 ? -11.094 0.888 8.821 1.00 96.00 84 ILE A CA 1
ATOM 592 C C . ILE A 1 84 ? -9.718 0.885 8.155 1.00 96.00 84 ILE A C 1
ATOM 594 O O . ILE A 1 84 ? -8.685 0.938 8.828 1.00 96.00 84 ILE A O 1
ATOM 598 N N . GLU A 1 85 ? -9.728 0.847 6.829 1.00 96.25 85 GLU A N 1
ATOM 599 C CA . GLU A 1 85 ? -8.605 1.264 5.996 1.00 96.25 85 GLU A CA 1
ATOM 600 C C . GLU A 1 85 ? -8.807 2.730 5.605 1.00 96.25 85 GLU A C 1
ATOM 602 O O . GLU A 1 85 ? -9.859 3.118 5.083 1.00 96.25 85 GLU A O 1
ATOM 607 N N . MET A 1 86 ? -7.807 3.556 5.893 1.00 96.44 86 MET A N 1
ATOM 608 C CA . MET A 1 86 ? -7.824 4.987 5.595 1.00 96.44 86 MET A CA 1
ATOM 609 C C . MET A 1 86 ? -7.051 5.293 4.314 1.00 96.44 86 MET A C 1
ATOM 611 O O . MET A 1 86 ? -6.239 4.496 3.859 1.00 96.44 86 MET A O 1
ATOM 615 N N . GLN A 1 87 ? -7.279 6.471 3.741 1.00 94.44 87 GLN A N 1
ATOM 616 C CA . GLN A 1 87 ? -6.425 7.021 2.684 1.00 94.44 87 GLN A CA 1
ATOM 617 C C . GLN A 1 87 ? -5.355 7.938 3.287 1.00 94.44 87 GLN A C 1
ATOM 619 O O . GLN A 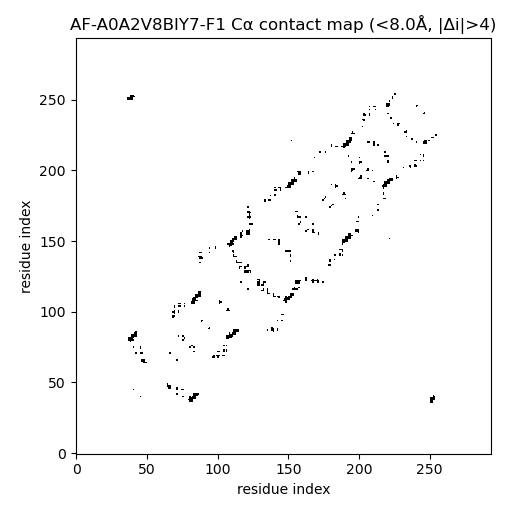1 87 ? -5.419 8.282 4.468 1.00 94.44 87 GLN A O 1
ATOM 624 N N . THR A 1 88 ? -4.374 8.338 2.481 1.00 94.75 88 THR A N 1
ATOM 625 C CA . THR A 1 88 ? -3.372 9.344 2.858 1.00 94.75 88 THR A CA 1
ATOM 626 C C . THR A 1 88 ? -4.030 10.681 3.209 1.00 94.75 88 THR A C 1
ATOM 628 O O . THR A 1 88 ? -4.847 11.191 2.444 1.00 94.75 88 THR A O 1
ATOM 631 N N . ILE A 1 89 ? -3.637 11.277 4.338 1.00 95.81 89 ILE A N 1
ATOM 632 C CA . ILE A 1 89 ? -4.149 12.564 4.822 1.00 95.81 89 ILE A CA 1
ATOM 633 C C . ILE A 1 89 ? -2.981 13.511 5.078 1.00 95.81 89 ILE A C 1
ATOM 635 O O . ILE A 1 89 ? -2.190 13.326 6.006 1.00 95.81 89 ILE A O 1
ATOM 639 N N . SER A 1 90 ? -2.884 14.549 4.249 1.00 93.88 90 SER A N 1
ATOM 640 C CA . SER A 1 90 ? -1.758 15.491 4.274 1.00 93.88 90 SER A CA 1
ATOM 641 C C . SER A 1 90 ? -1.885 16.584 5.335 1.00 93.88 90 SER A C 1
ATOM 643 O O . SER A 1 90 ? -0.871 17.136 5.756 1.00 93.88 90 SER A O 1
ATOM 645 N N . ARG A 1 91 ? -3.109 16.926 5.760 1.00 95.75 91 ARG A N 1
ATOM 646 C CA . ARG A 1 91 ? -3.347 17.970 6.770 1.00 95.75 91 ARG A CA 1
ATOM 647 C C . ARG A 1 91 ? -3.327 17.370 8.170 1.00 95.75 91 ARG A C 1
ATOM 649 O O . ARG A 1 91 ? -4.059 16.422 8.451 1.00 95.75 91 ARG A O 1
ATOM 656 N N . ASN A 1 92 ? -2.519 17.942 9.057 1.00 94.88 92 ASN A N 1
ATOM 657 C CA . ASN A 1 92 ? -2.327 17.410 10.406 1.00 94.88 92 ASN A CA 1
ATOM 658 C C . ASN A 1 92 ? -3.600 17.494 11.255 1.00 94.88 92 ASN A C 1
ATOM 660 O O . ASN A 1 92 ? -3.871 16.584 12.036 1.00 94.88 92 ASN A O 1
ATOM 664 N N . GLU A 1 93 ? -4.393 18.552 11.088 1.00 95.81 93 GLU A N 1
ATOM 665 C CA . GLU A 1 93 ? -5.637 18.755 11.836 1.00 95.81 93 GLU A CA 1
ATOM 666 C C . GLU A 1 93 ? -6.668 17.685 11.466 1.00 95.81 93 GLU A C 1
ATOM 668 O O . GLU A 1 93 ? -7.313 17.105 12.334 1.00 95.81 93 GLU A O 1
ATOM 673 N N . GLU A 1 94 ? -6.759 17.359 10.177 1.00 96.06 94 GLU A N 1
ATOM 674 C CA . GLU A 1 94 ? -7.641 16.305 9.674 1.00 96.06 94 GLU A CA 1
ATOM 675 C C . GLU A 1 94 ? -7.183 14.918 10.139 1.00 96.06 94 GLU A C 1
ATOM 677 O O . GLU A 1 94 ? -7.987 14.102 10.587 1.00 96.06 94 GLU A O 1
ATOM 682 N N . ALA A 1 95 ? -5.874 14.654 10.110 1.00 97.19 95 ALA A N 1
ATOM 683 C CA . ALA A 1 95 ? -5.330 13.403 10.626 1.00 97.19 95 ALA A CA 1
ATOM 684 C C . ALA A 1 95 ? -5.588 13.240 12.139 1.00 97.19 95 ALA A C 1
ATOM 686 O O . ALA A 1 95 ? -5.822 12.120 12.607 1.00 97.19 95 ALA A O 1
ATOM 687 N N . ALA A 1 96 ? -5.581 14.339 12.902 1.00 97.88 96 ALA A N 1
ATOM 688 C CA . ALA A 1 96 ? -5.934 14.345 14.318 1.00 97.88 96 ALA A CA 1
ATOM 689 C C . ALA A 1 96 ? -7.436 14.092 14.549 1.00 97.88 96 ALA A C 1
ATOM 691 O O . ALA A 1 96 ? -7.777 13.298 15.426 1.00 97.88 96 ALA A O 1
ATOM 692 N N . GLU A 1 97 ? -8.317 14.682 13.736 1.00 97.50 97 GLU A N 1
ATOM 693 C CA . GLU A 1 97 ? -9.765 14.421 13.773 1.00 97.50 97 GLU A CA 1
ATOM 694 C C . GLU A 1 97 ? -10.071 12.931 13.547 1.00 97.50 97 GLU A C 1
ATOM 696 O O . GLU A 1 97 ? -10.833 12.319 14.296 1.00 97.50 97 GLU A O 1
ATOM 701 N N . ILE A 1 98 ? -9.420 12.308 12.562 1.00 97.88 98 ILE A N 1
ATOM 702 C CA . ILE A 1 98 ? -9.567 10.874 12.268 1.00 97.88 98 ILE A CA 1
ATOM 703 C C . ILE A 1 98 ? -9.119 10.013 13.455 1.00 97.88 98 ILE A C 1
ATOM 705 O O . ILE A 1 98 ? -9.793 9.045 13.820 1.00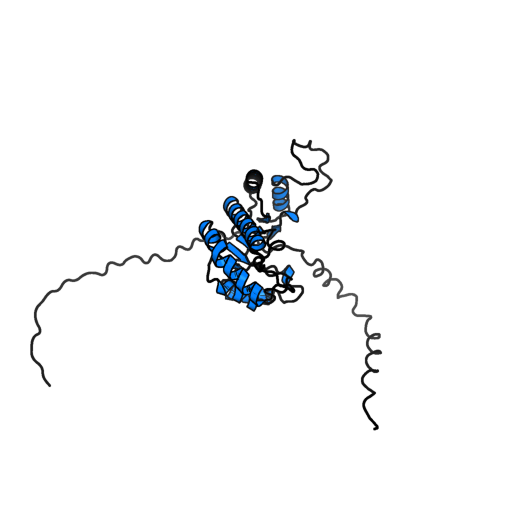 97.88 98 ILE A O 1
ATOM 709 N N . ARG A 1 99 ? -7.996 10.371 1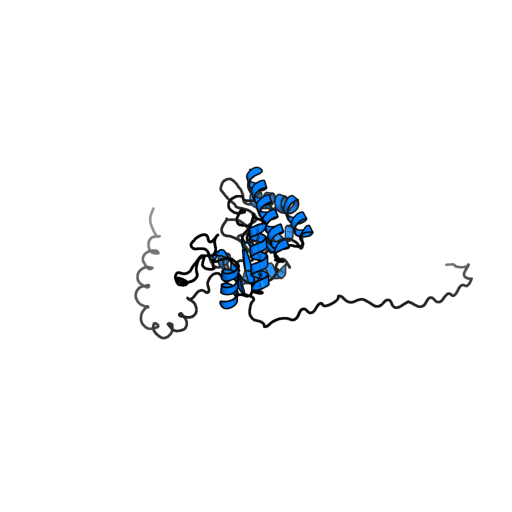4.092 1.00 98.25 99 ARG A N 1
ATOM 710 C CA . ARG A 1 99 ? -7.513 9.686 15.299 1.00 98.25 99 ARG A CA 1
ATOM 711 C C . ARG A 1 99 ? -8.547 9.764 16.423 1.00 98.25 99 ARG A C 1
ATOM 713 O O . ARG A 1 99 ? -8.793 8.770 17.104 1.00 98.25 99 ARG A O 1
ATOM 720 N N . GLU A 1 100 ? -9.154 10.931 16.615 1.00 98.06 100 GLU A N 1
ATOM 721 C CA . GLU A 1 100 ? -10.194 11.141 17.620 1.00 98.06 100 GLU A CA 1
ATOM 722 C C . GLU A 1 100 ? -11.464 10.337 17.305 1.00 98.06 100 GLU A C 1
ATOM 724 O O . GLU A 1 100 ? -12.023 9.704 18.202 1.00 98.06 100 GLU A O 1
ATOM 729 N N . ALA A 1 101 ? -11.889 10.288 16.039 1.00 97.69 101 ALA A N 1
ATOM 730 C CA . ALA A 1 101 ? -13.014 9.465 15.596 1.00 97.69 101 ALA A CA 1
ATOM 731 C C . ALA A 1 101 ? -12.775 7.970 15.869 1.00 97.69 101 ALA A C 1
ATOM 733 O O . ALA A 1 101 ? -13.652 7.289 16.412 1.00 97.69 101 ALA A O 1
ATOM 734 N N . SER A 1 102 ? -11.570 7.471 15.571 1.00 98.06 102 SER A N 1
ATOM 735 C CA . SER A 1 102 ? -11.157 6.100 15.895 1.00 98.06 102 SER A CA 1
ATOM 736 C C . SER A 1 102 ? -11.237 5.824 17.398 1.00 98.06 102 SER A C 1
ATOM 738 O O . SER A 1 102 ? -11.866 4.852 17.818 1.00 98.06 102 SER A O 1
ATOM 740 N N . ALA A 1 103 ? -10.688 6.720 18.224 1.00 97.88 103 ALA A N 1
ATOM 741 C CA . ALA A 1 103 ? -10.702 6.572 19.677 1.00 97.88 103 ALA A CA 1
ATOM 742 C C . ALA A 1 103 ? -12.125 6.594 20.265 1.00 97.88 103 ALA A C 1
ATOM 744 O O . ALA A 1 103 ? -12.458 5.750 21.094 1.00 97.88 103 ALA A O 1
ATOM 745 N N . LYS A 1 104 ? -12.981 7.524 19.820 1.00 97.94 104 LYS A N 1
ATOM 746 C CA . LYS A 1 104 ? -14.360 7.675 20.322 1.00 97.94 104 LYS A CA 1
ATOM 747 C C . LYS A 1 104 ? -15.263 6.500 19.963 1.00 97.94 104 LYS A C 1
ATOM 749 O O . LYS A 1 104 ? -16.157 6.155 20.729 1.00 97.94 104 LYS A O 1
ATOM 754 N N . THR A 1 105 ? -15.066 5.909 18.789 1.00 97.00 105 THR A N 1
ATOM 755 C CA . THR A 1 105 ? -15.898 4.792 18.315 1.00 97.00 105 THR A CA 1
ATOM 756 C C . THR A 1 105 ? -15.368 3.433 18.747 1.00 97.00 105 THR A C 1
ATOM 758 O O . THR A 1 105 ? -16.124 2.462 18.723 1.00 97.00 105 THR A O 1
ATOM 761 N N . GLY A 1 106 ? -14.091 3.360 19.139 1.00 96.00 106 GLY A N 1
ATOM 762 C CA . GLY A 1 106 ? -13.381 2.114 19.417 1.00 96.00 106 GLY A CA 1
ATOM 763 C C . GLY A 1 106 ? -13.004 1.334 18.154 1.00 96.00 106 GLY A C 1
ATOM 764 O O . GLY A 1 106 ? -12.459 0.235 18.259 1.00 96.00 106 GLY A O 1
ATOM 765 N N . LEU A 1 107 ? -13.282 1.878 16.965 1.00 95.81 107 LEU A N 1
ATOM 766 C CA . LEU A 1 107 ? -12.988 1.225 15.699 1.00 95.81 107 LEU A CA 1
ATOM 767 C C . LEU A 1 107 ? -11.563 1.570 15.265 1.00 95.81 107 LEU A C 1
ATOM 769 O O . LEU A 1 107 ? -11.246 2.728 14.982 1.00 95.81 107 LEU A O 1
ATOM 773 N N . ARG A 1 108 ? -10.687 0.563 15.231 1.00 96.44 108 ARG A N 1
ATOM 774 C CA . ARG A 1 108 ? -9.272 0.770 14.907 1.00 96.44 108 ARG A CA 1
ATOM 775 C C . ARG A 1 108 ? -9.075 1.101 13.429 1.00 96.44 108 ARG A C 1
ATOM 777 O O . ARG A 1 108 ? -9.796 0.600 12.567 1.00 96.44 108 ARG A O 1
ATOM 784 N N . ILE A 1 109 ? -8.012 1.834 13.133 1.00 98.00 109 ILE A N 1
ATOM 785 C CA . ILE A 1 109 ? -7.482 1.953 11.774 1.00 98.00 109 ILE A CA 1
ATOM 786 C C . ILE A 1 109 ? -6.411 0.873 11.620 1.00 98.00 109 ILE A C 1
ATOM 788 O O . ILE A 1 109 ? -5.501 0.801 12.442 1.00 98.00 109 ILE A O 1
ATOM 792 N N . HIS A 1 110 ? -6.544 -0.021 10.637 1.00 96.38 110 HIS A N 1
ATOM 793 C CA . HIS A 1 110 ? -5.581 -1.118 10.460 1.00 96.38 110 HIS A CA 1
ATOM 794 C C . HIS A 1 110 ? -4.537 -0.852 9.379 1.00 96.38 110 HIS A C 1
ATOM 796 O O . HIS A 1 110 ? -3.410 -1.329 9.499 1.00 96.38 110 HIS A O 1
ATOM 802 N N . SER A 1 111 ? -4.902 -0.103 8.340 1.00 97.12 111 SER A N 1
ATOM 803 C CA . SER A 1 111 ? -4.018 0.223 7.228 1.00 97.12 111 SER A CA 1
ATOM 804 C C . SER A 1 111 ? -4.274 1.625 6.688 1.00 97.12 111 SER A C 1
ATOM 806 O O . SER A 1 111 ? -5.331 2.229 6.905 1.00 97.12 111 SER A O 1
ATOM 808 N N . VAL A 1 112 ? -3.277 2.127 5.961 1.00 97.62 112 VAL A N 1
ATOM 809 C CA . VAL A 1 112 ? -3.394 3.314 5.116 1.00 97.62 112 VAL A CA 1
ATOM 810 C C . VAL A 1 112 ? -3.116 2.911 3.671 1.00 97.62 112 VAL A C 1
ATOM 812 O O . VAL A 1 112 ? -2.037 2.410 3.363 1.00 97.62 112 VAL A O 1
ATOM 815 N N . MET A 1 113 ? -4.069 3.143 2.778 1.00 93.25 113 MET A N 1
ATOM 816 C CA . MET A 1 113 ? -3.896 2.983 1.340 1.00 93.25 113 MET A CA 1
ATOM 817 C C . MET A 1 113 ? -3.282 4.262 0.768 1.00 93.25 113 MET A C 1
ATOM 819 O O . MET A 1 113 ? -3.923 5.319 0.773 1.00 93.25 113 MET A O 1
ATOM 823 N N . ASN A 1 114 ? -2.045 4.176 0.271 1.00 86.25 114 ASN A N 1
ATOM 824 C CA . ASN A 1 114 ? -1.421 5.305 -0.415 1.00 86.25 114 ASN A CA 1
ATOM 825 C C . ASN A 1 114 ? -2.161 5.589 -1.731 1.00 86.25 114 ASN A C 1
ATOM 827 O O . ASN A 1 114 ? -2.165 4.751 -2.623 1.00 86.25 114 ASN A O 1
ATOM 831 N N . ALA A 1 115 ? -2.767 6.767 -1.875 1.00 75.75 115 ALA A N 1
ATOM 832 C CA . ALA A 1 115 ? -3.546 7.106 -3.069 1.00 75.75 115 ALA A CA 1
ATOM 833 C C . ALA A 1 115 ? -2.681 7.516 -4.280 1.00 75.75 115 ALA A C 1
ATOM 835 O O . ALA A 1 115 ? -3.148 7.486 -5.419 1.00 75.75 115 ALA A O 1
ATOM 836 N N . ASP A 1 116 ? -1.422 7.899 -4.053 1.00 81.44 116 ASP A N 1
ATOM 837 C CA . ASP A 1 116 ? -0.596 8.575 -5.057 1.00 81.44 116 ASP A CA 1
ATOM 838 C C . ASP A 1 116 ? 0.206 7.624 -5.963 1.00 81.44 116 ASP A C 1
ATOM 840 O O . ASP A 1 116 ? 0.636 8.035 -7.042 1.00 81.44 116 ASP A O 1
ATOM 844 N N . HIS A 1 117 ? 0.387 6.354 -5.578 1.00 79.94 117 HIS A N 1
ATOM 845 C CA . HIS A 1 117 ? 1.300 5.423 -6.265 1.00 79.94 117 HIS A CA 1
ATOM 846 C C . HIS A 1 117 ? 0.911 5.110 -7.724 1.00 79.94 117 HIS A C 1
ATOM 848 O O . HIS A 1 117 ? 1.760 4.720 -8.519 1.00 79.94 117 HIS A O 1
ATOM 854 N N . TRP A 1 118 ? -0.356 5.308 -8.107 1.00 86.38 118 TRP A N 1
ATOM 855 C CA . TRP A 1 118 ? -0.814 5.110 -9.488 1.00 86.38 118 TRP A CA 1
ATOM 856 C C . TRP A 1 118 ? -0.483 6.302 -10.375 1.00 86.38 118 TRP A C 1
ATOM 858 O O . TRP A 1 118 ? -0.119 6.143 -11.537 1.00 86.38 118 TRP A O 1
ATOM 868 N N . ARG A 1 119 ? -0.618 7.510 -9.823 1.00 89.12 119 ARG A N 1
ATOM 869 C CA . ARG A 1 119 ? -0.311 8.753 -10.533 1.00 89.12 119 ARG A CA 1
ATOM 870 C C . ARG A 1 119 ? 1.193 8.996 -10.591 1.00 89.12 119 ARG A C 1
ATOM 872 O O . ARG A 1 119 ? 1.678 9.603 -11.544 1.00 89.12 119 ARG A O 1
ATOM 879 N N . PHE A 1 120 ? 1.910 8.529 -9.574 1.00 94.56 120 PHE A N 1
ATOM 880 C CA . PHE A 1 120 ? 3.347 8.674 -9.439 1.00 94.56 120 PHE A CA 1
ATOM 881 C C . PHE A 1 120 ? 3.988 7.306 -9.172 1.00 94.56 120 PHE A C 1
ATOM 883 O O . PHE A 1 120 ? 4.275 6.983 -8.027 1.00 94.56 120 PHE A O 1
ATOM 890 N N . PRO A 1 121 ? 4.190 6.456 -10.190 1.00 95.44 121 PRO A N 1
ATOM 891 C CA . PRO A 1 121 ? 4.751 5.128 -9.970 1.00 95.44 121 PRO A CA 1
ATOM 892 C C . PRO A 1 121 ? 6.240 5.196 -9.611 1.00 95.44 121 PRO A C 1
ATOM 894 O O . PRO A 1 121 ? 7.008 5.941 -10.227 1.00 95.44 121 PRO A O 1
ATOM 897 N N . LEU A 1 122 ? 6.681 4.350 -8.672 1.00 97.31 122 LEU A N 1
ATOM 898 C CA . LEU A 1 122 ? 8.104 4.235 -8.306 1.00 97.31 122 LEU A CA 1
ATOM 899 C C . LEU A 1 122 ? 8.974 3.696 -9.454 1.00 97.31 122 LEU A C 1
ATOM 901 O O . LEU A 1 122 ? 10.191 3.845 -9.421 1.00 97.31 122 LEU A O 1
ATOM 905 N N . SER A 1 123 ? 8.358 3.082 -10.468 1.00 97.31 123 SER A N 1
ATOM 906 C CA . SER A 1 123 ? 9.032 2.566 -11.662 1.00 97.31 123 SER A CA 1
ATOM 907 C C . SER A 1 123 ? 9.365 3.631 -12.715 1.00 97.31 123 SER A C 1
ATOM 909 O O . SER A 1 123 ? 10.079 3.336 -13.680 1.00 97.31 123 SER A O 1
ATOM 911 N N . SER A 1 124 ? 8.880 4.865 -12.540 1.00 97.00 124 SER A N 1
ATOM 912 C CA . SER A 1 124 ? 9.142 5.968 -13.467 1.00 97.00 124 SER A CA 1
ATOM 913 C C . SER A 1 124 ? 10.643 6.240 -13.623 1.00 97.00 124 SER A C 1
ATOM 915 O O . SER A 1 124 ? 11.401 6.205 -12.655 1.00 97.00 124 SER A O 1
ATOM 917 N N . SER A 1 125 ? 11.083 6.556 -14.845 1.00 97.06 125 SER A N 1
ATOM 918 C CA . SER A 1 125 ? 12.429 7.102 -15.089 1.00 97.06 125 SER A CA 1
ATOM 919 C C . SER A 1 125 ? 12.560 8.571 -14.675 1.00 97.06 125 SER A C 1
ATOM 921 O O . SER A 1 125 ? 13.675 9.077 -14.565 1.00 97.06 125 SER A O 1
ATOM 923 N N . ASP A 1 126 ? 11.439 9.266 -14.473 1.00 97.69 126 ASP A N 1
ATOM 924 C CA . ASP A 1 126 ? 11.413 10.656 -14.028 1.00 97.69 126 ASP A CA 1
ATOM 925 C C . ASP A 1 126 ? 11.555 10.733 -12.500 1.00 97.69 126 ASP A C 1
ATOM 927 O O . ASP A 1 126 ? 10.714 10.242 -11.738 1.00 97.69 126 ASP A O 1
ATOM 931 N N . ARG A 1 127 ? 12.627 11.391 -12.048 1.00 97.31 127 ARG A N 1
ATOM 932 C CA . ARG A 1 127 ? 12.949 11.542 -10.626 1.00 97.31 127 ARG A CA 1
ATOM 933 C C . ARG A 1 127 ? 11.902 12.350 -9.868 1.00 97.31 127 ARG A C 1
ATOM 935 O O . ARG A 1 127 ? 11.688 12.059 -8.692 1.00 97.31 127 ARG A O 1
ATOM 942 N N . ASP A 1 128 ? 11.244 13.318 -10.496 1.00 97.88 128 ASP A N 1
ATOM 943 C CA . ASP A 1 128 ? 10.240 14.145 -9.826 1.00 97.88 128 ASP A CA 1
ATOM 944 C C . ASP A 1 128 ? 8.958 13.356 -9.577 1.00 97.88 128 ASP A C 1
ATOM 946 O O . ASP A 1 128 ? 8.371 13.445 -8.496 1.00 97.88 128 ASP A O 1
ATOM 950 N N . VAL A 1 129 ? 8.583 12.487 -10.519 1.00 97.31 129 VAL A N 1
ATOM 951 C CA . VAL A 1 129 ? 7.504 11.510 -10.328 1.00 97.31 129 VAL A CA 1
ATOM 952 C C . VAL A 1 129 ? 7.819 10.611 -9.129 1.00 97.31 129 VAL A C 1
ATOM 954 O O . VAL A 1 129 ? 7.021 10.525 -8.194 1.00 97.31 129 VAL A O 1
ATOM 957 N N . VAL A 1 130 ? 9.015 10.021 -9.085 1.00 97.69 130 VAL A N 1
ATOM 958 C CA . VAL A 1 130 ? 9.436 9.169 -7.960 1.00 97.69 130 VAL A CA 1
ATOM 959 C C . VAL A 1 130 ? 9.444 9.945 -6.635 1.00 97.69 130 VAL A C 1
ATOM 961 O O . VAL A 1 130 ? 8.958 9.445 -5.621 1.00 97.69 130 VAL A O 1
ATOM 964 N N . ASN A 1 131 ? 9.946 11.183 -6.623 1.00 97.69 131 ASN A N 1
ATOM 965 C CA . ASN A 1 131 ? 9.992 12.025 -5.425 1.00 97.69 131 ASN A CA 1
ATOM 966 C C . ASN A 1 131 ? 8.599 12.300 -4.851 1.00 97.69 131 ASN A C 1
ATOM 968 O O . ASN A 1 131 ? 8.419 12.235 -3.634 1.00 97.69 131 ASN A O 1
ATOM 972 N N . ARG A 1 132 ? 7.605 12.554 -5.710 1.00 96.75 132 ARG A N 1
ATOM 973 C CA . ARG A 1 132 ? 6.216 12.754 -5.277 1.00 96.75 132 ARG A CA 1
ATOM 974 C C . ARG A 1 132 ? 5.620 11.494 -4.664 1.00 96.75 132 ARG A C 1
ATOM 976 O O . ARG A 1 132 ? 4.997 11.577 -3.609 1.00 96.75 132 ARG A O 1
ATOM 983 N N . SER A 1 133 ? 5.871 10.332 -5.266 1.00 96.12 133 SER A N 1
ATOM 984 C CA . SER A 1 133 ? 5.425 9.055 -4.701 1.00 96.12 133 SER A CA 1
ATOM 985 C C . SER A 1 133 ? 6.030 8.782 -3.330 1.00 96.12 133 SER A C 1
ATOM 987 O O . SER A 1 133 ? 5.335 8.319 -2.425 1.00 96.12 133 SER A O 1
ATOM 989 N N . VAL A 1 134 ? 7.328 9.058 -3.167 1.00 97.56 134 VAL A N 1
ATOM 990 C CA . VAL A 1 134 ? 8.022 8.873 -1.889 1.00 97.56 134 VAL A CA 1
ATOM 991 C C . VAL A 1 134 ? 7.442 9.806 -0.827 1.00 97.56 134 VAL A C 1
ATOM 993 O O . VAL A 1 134 ? 7.136 9.341 0.266 1.00 97.56 134 VAL A O 1
ATOM 996 N N . ALA A 1 135 ? 7.179 11.074 -1.151 1.00 96.75 135 ALA A N 1
ATOM 997 C CA . ALA A 1 135 ? 6.538 12.008 -0.222 1.00 96.75 135 ALA A CA 1
ATOM 998 C C . ALA A 1 135 ? 5.121 11.559 0.202 1.00 96.75 135 ALA A C 1
ATOM 1000 O O . ALA A 1 135 ? 4.748 11.682 1.375 1.00 96.75 135 ALA A O 1
ATOM 1001 N N . GLY A 1 136 ? 4.337 10.996 -0.727 1.00 96.25 136 GLY A N 1
ATOM 1002 C CA . GLY A 1 136 ? 3.031 10.394 -0.428 1.00 96.25 136 GLY A CA 1
ATOM 1003 C C . GLY A 1 136 ? 3.143 9.172 0.494 1.00 96.25 136 GLY A C 1
ATOM 1004 O O . GLY A 1 136 ? 2.406 9.056 1.480 1.00 96.25 136 GLY A O 1
ATOM 1005 N N . MET A 1 137 ? 4.129 8.301 0.252 1.00 97.81 137 MET A N 1
ATOM 1006 C CA . MET A 1 137 ? 4.427 7.159 1.125 1.00 97.81 137 MET A CA 1
ATOM 1007 C C . MET A 1 137 ? 4.881 7.590 2.520 1.00 97.81 137 MET A C 1
ATOM 1009 O O . MET A 1 137 ? 4.382 7.065 3.510 1.00 97.81 137 MET A O 1
ATOM 1013 N N . GLU A 1 138 ? 5.775 8.571 2.630 1.00 97.44 138 GLU A N 1
ATOM 1014 C CA . GLU A 1 138 ? 6.218 9.108 3.921 1.00 97.44 138 GLU A CA 1
ATOM 1015 C C . GLU A 1 138 ? 5.057 9.713 4.715 1.00 97.44 138 GLU A C 1
ATOM 1017 O O . GLU A 1 138 ? 4.973 9.533 5.930 1.00 97.44 138 GLU A O 1
ATOM 1022 N N . THR A 1 139 ? 4.139 10.405 4.035 1.00 97.69 139 THR A N 1
ATOM 1023 C CA . THR A 1 139 ? 2.911 10.927 4.649 1.00 97.69 139 THR A CA 1
ATOM 1024 C C . THR A 1 139 ? 2.023 9.794 5.147 1.00 97.69 139 THR A C 1
ATOM 1026 O O . THR A 1 139 ? 1.603 9.818 6.302 1.00 97.69 139 THR A O 1
ATOM 1029 N N . SER A 1 140 ? 1.830 8.756 4.335 1.00 98.00 140 SER A N 1
ATOM 1030 C CA . SER A 1 140 ? 1.037 7.579 4.704 1.00 98.00 140 SER A CA 1
ATOM 1031 C C . SER A 1 140 ? 1.641 6.820 5.891 1.00 98.00 140 SER A C 1
ATOM 1033 O O . SER A 1 140 ? 0.912 6.435 6.801 1.00 98.00 140 SER A O 1
ATOM 1035 N N . LEU A 1 141 ? 2.970 6.673 5.946 1.00 98.44 141 LEU A N 1
ATOM 1036 C CA . LEU A 1 141 ? 3.676 6.066 7.080 1.00 98.44 141 LEU A CA 1
ATOM 1037 C C . LEU A 1 141 ? 3.518 6.903 8.359 1.00 98.44 141 LEU A C 1
ATOM 1039 O O . LEU A 1 141 ? 3.277 6.347 9.429 1.00 98.44 141 LEU A O 1
ATOM 1043 N N . ARG A 1 142 ? 3.589 8.240 8.265 1.00 98.31 142 ARG A N 1
ATOM 1044 C CA . ARG A 1 142 ? 3.301 9.127 9.409 1.00 98.31 142 ARG A CA 1
ATOM 1045 C C . ARG A 1 142 ? 1.847 9.018 9.865 1.00 98.31 142 ARG A C 1
ATOM 1047 O O . ARG A 1 142 ? 1.607 8.974 11.068 1.00 98.31 142 ARG A O 1
ATOM 1054 N N . ASN A 1 143 ? 0.889 8.963 8.936 1.00 98.44 143 ASN A N 1
ATOM 1055 C CA . ASN A 1 143 ? -0.519 8.758 9.273 1.00 98.44 143 ASN A CA 1
ATOM 1056 C C . ASN A 1 143 ? -0.723 7.411 9.983 1.00 98.44 143 ASN A C 1
ATOM 1058 O O . ASN A 1 143 ? -1.345 7.372 11.040 1.00 98.44 143 ASN A O 1
ATOM 1062 N N . ALA A 1 144 ? -0.138 6.331 9.456 1.00 98.44 144 ALA A N 1
ATOM 1063 C CA . ALA A 1 144 ? -0.210 5.005 10.059 1.00 98.44 144 ALA A CA 1
ATOM 1064 C C . ALA A 1 144 ? 0.342 5.000 11.492 1.00 98.44 144 ALA A C 1
ATOM 1066 O O . ALA A 1 144 ? -0.334 4.531 12.406 1.00 98.44 144 ALA A O 1
ATOM 1067 N N . ALA A 1 145 ? 1.510 5.611 11.711 1.00 98.38 145 ALA A N 1
ATOM 1068 C CA . ALA A 1 145 ? 2.096 5.745 13.041 1.00 98.38 145 ALA A CA 1
ATOM 1069 C C . ALA A 1 145 ? 1.206 6.559 14.001 1.00 98.38 145 ALA A C 1
ATOM 1071 O O . ALA A 1 145 ? 1.004 6.156 15.145 1.00 98.38 145 ALA A O 1
ATOM 1072 N N . LEU A 1 146 ? 0.631 7.678 13.539 1.00 98.50 146 LEU A N 1
ATOM 1073 C CA . LEU A 1 146 ? -0.284 8.508 14.334 1.00 98.50 146 LEU A CA 1
ATOM 1074 C C . LEU A 1 146 ? -1.548 7.743 14.756 1.00 98.50 146 LEU A C 1
ATOM 1076 O O . LEU A 1 146 ? -2.056 7.937 15.863 1.00 98.50 146 LEU A O 1
ATOM 1080 N N . TRP A 1 147 ? -2.072 6.906 13.864 1.00 98.44 147 TRP A N 1
ATOM 1081 C CA . TRP A 1 147 ? -3.312 6.159 14.064 1.00 98.44 147 TRP A CA 1
ATOM 1082 C C . TRP A 1 147 ? -3.114 4.792 14.725 1.00 98.44 147 TRP A C 1
ATOM 1084 O O . TRP A 1 147 ? -4.099 4.151 15.086 1.00 98.44 147 TRP A O 1
ATOM 1094 N N . GLY A 1 148 ? -1.867 4.346 14.905 1.00 97.38 148 GLY A N 1
ATOM 1095 C CA . GLY A 1 148 ? -1.561 3.000 15.389 1.00 97.38 148 GLY A CA 1
ATOM 1096 C C . GLY A 1 148 ? -1.955 1.903 14.394 1.00 97.38 148 GLY A C 1
ATOM 1097 O O . GLY A 1 148 ? -2.338 0.810 14.812 1.00 97.38 148 GLY A O 1
ATOM 1098 N N . ALA A 1 149 ? -1.912 2.211 13.096 1.00 97.62 149 ALA A N 1
ATOM 1099 C CA . ALA A 1 149 ? -2.130 1.247 12.026 1.00 97.62 149 ALA A CA 1
ATOM 1100 C C . ALA A 1 149 ? -0.888 0.367 11.829 1.00 97.62 149 ALA A C 1
ATOM 1102 O O . ALA A 1 149 ? 0.240 0.815 12.030 1.00 97.62 149 ALA A O 1
ATOM 1103 N N . ASP A 1 150 ? -1.103 -0.875 11.400 1.00 96.06 150 ASP A N 1
ATOM 1104 C CA . ASP A 1 150 ? -0.028 -1.861 11.266 1.00 96.06 150 ASP A CA 1
ATOM 1105 C C . ASP A 1 150 ? 0.729 -1.682 9.938 1.00 96.06 150 ASP A C 1
ATOM 1107 O O . ASP A 1 150 ? 1.942 -1.893 9.861 1.00 96.06 150 ASP A O 1
ATOM 1111 N N . THR A 1 151 ? 0.009 -1.277 8.882 1.00 97.25 151 THR A N 1
ATOM 1112 C CA . THR A 1 151 ? 0.514 -1.327 7.502 1.00 97.25 151 THR A CA 1
ATOM 1113 C C . THR A 1 151 ? 0.190 -0.096 6.659 1.00 97.25 151 THR A C 1
ATOM 1115 O O . THR A 1 151 ? -0.876 0.504 6.796 1.00 97.25 151 THR A O 1
ATOM 1118 N N . VAL A 1 152 ? 1.048 0.200 5.683 1.00 98.00 152 VAL A N 1
ATOM 1119 C CA . VAL A 1 152 ? 0.741 1.069 4.537 1.00 98.00 152 VAL A CA 1
ATOM 1120 C C . VAL A 1 152 ? 0.759 0.238 3.262 1.00 98.00 152 VAL A C 1
ATOM 1122 O O . VAL A 1 152 ? 1.774 -0.381 2.950 1.00 98.00 152 VAL A O 1
ATOM 1125 N N . LEU A 1 153 ? -0.344 0.246 2.517 1.00 97.25 153 LEU A N 1
ATOM 1126 C CA . LEU A 1 153 ? -0.460 -0.458 1.244 1.00 97.25 153 LEU A CA 1
ATOM 1127 C C . LEU A 1 153 ? 0.249 0.324 0.126 1.00 97.25 153 LEU A C 1
ATOM 1129 O O . LEU A 1 153 ? 0.063 1.538 -0.026 1.00 97.25 153 LEU A O 1
ATOM 1133 N N . LEU A 1 154 ? 1.054 -0.389 -0.662 1.00 97.12 154 LEU A N 1
ATOM 1134 C CA . LEU A 1 154 ? 1.828 0.124 -1.787 1.00 97.12 154 LEU A CA 1
ATOM 1135 C C . LEU A 1 154 ? 1.624 -0.751 -3.032 1.00 97.12 154 LEU A C 1
ATOM 1137 O O . LEU A 1 154 ? 1.994 -1.921 -3.032 1.00 97.12 154 LEU A O 1
ATOM 1141 N N . VAL A 1 155 ? 1.163 -0.153 -4.133 1.00 96.50 155 VAL A N 1
ATOM 1142 C CA . VAL A 1 155 ? 1.386 -0.715 -5.472 1.00 96.50 155 VAL A CA 1
ATOM 1143 C C . VAL A 1 155 ? 2.796 -0.302 -5.909 1.00 96.50 155 VAL A C 1
ATOM 1145 O O . VAL A 1 155 ? 3.071 0.894 -6.031 1.00 96.50 155 VAL A O 1
ATOM 1148 N N . PRO A 1 156 ? 3.730 -1.249 -6.097 1.00 96.31 156 PRO A N 1
ATOM 1149 C CA . PRO A 1 156 ? 5.156 -0.932 -6.112 1.00 96.31 156 PRO A CA 1
ATOM 1150 C C . PRO A 1 156 ? 5.631 -0.331 -7.436 1.00 96.31 156 PRO A C 1
ATOM 1152 O O . PRO A 1 156 ? 6.612 0.403 -7.454 1.00 96.31 156 PRO A O 1
ATOM 1155 N N . ALA A 1 157 ? 4.973 -0.648 -8.546 1.00 96.88 157 ALA A N 1
ATOM 1156 C CA . ALA A 1 157 ? 5.399 -0.258 -9.882 1.00 96.88 157 ALA A CA 1
ATOM 1157 C C . ALA A 1 157 ? 4.228 -0.333 -10.856 1.00 96.88 157 ALA A C 1
ATOM 1159 O O . ALA A 1 157 ? 3.256 -1.026 -10.578 1.00 96.88 157 ALA A O 1
ATOM 1160 N N . VAL A 1 158 ? 4.367 0.320 -12.010 1.00 95.69 158 VAL A N 1
ATOM 1161 C CA . VAL A 1 158 ? 3.496 0.182 -13.186 1.00 95.69 158 VAL A CA 1
ATOM 1162 C C . VAL A 1 158 ? 4.357 -0.205 -14.390 1.00 95.69 158 VAL A C 1
ATOM 1164 O O . VAL A 1 158 ? 5.455 0.334 -14.558 1.00 95.69 158 VAL A O 1
ATOM 1167 N N . VAL A 1 159 ? 3.862 -1.132 -15.218 1.00 96.81 159 VAL A N 1
ATOM 1168 C CA . VAL A 1 159 ? 4.479 -1.528 -16.494 1.00 96.81 159 VAL A CA 1
ATOM 1169 C C . VAL A 1 159 ? 3.675 -0.941 -17.655 1.00 96.81 159 VAL A C 1
ATOM 1171 O O . VAL A 1 159 ? 2.472 -1.179 -17.796 1.00 96.81 159 VAL A O 1
ATOM 1174 N N . ASP A 1 160 ? 4.351 -0.189 -18.520 1.00 95.00 160 ASP A N 1
ATOM 1175 C CA . ASP A 1 160 ? 3.763 0.549 -19.642 1.00 95.00 160 ASP A CA 1
ATOM 1176 C C . ASP A 1 160 ? 4.718 0.547 -20.862 1.00 95.00 160 ASP A C 1
ATOM 1178 O O . ASP A 1 160 ? 5.794 -0.049 -20.787 1.00 95.00 160 ASP A O 1
ATOM 1182 N N . PRO A 1 161 ? 4.360 1.141 -22.019 1.00 95.69 161 PRO A N 1
ATOM 1183 C CA . PRO A 1 161 ? 5.234 1.137 -23.197 1.00 95.69 161 PRO A CA 1
ATOM 1184 C C . PRO A 1 161 ? 6.618 1.776 -22.994 1.00 95.69 161 PRO A C 1
ATOM 1186 O O . PRO A 1 161 ? 7.528 1.477 -23.762 1.00 95.69 161 PRO A O 1
ATOM 1189 N N . ALA A 1 162 ? 6.779 2.650 -21.997 1.00 94.75 162 ALA A N 1
ATOM 1190 C CA . ALA A 1 162 ? 8.044 3.303 -21.664 1.00 94.75 162 ALA A CA 1
ATOM 1191 C C . ALA A 1 162 ? 8.799 2.596 -20.520 1.00 94.75 162 ALA A C 1
ATOM 1193 O O . ALA A 1 162 ? 10.006 2.786 -20.368 1.00 94.75 162 ALA A O 1
ATOM 1194 N N . THR A 1 163 ? 8.109 1.771 -19.731 1.00 97.06 163 THR A N 1
ATOM 1195 C CA . THR A 1 163 ? 8.643 1.105 -18.540 1.00 97.06 163 THR A CA 1
ATOM 1196 C C . THR A 1 163 ? 8.531 -0.408 -18.675 1.00 97.06 163 THR A C 1
ATOM 1198 O O . THR A 1 163 ? 7.459 -0.991 -18.503 1.00 97.06 163 THR A O 1
ATOM 1201 N N . SER A 1 164 ? 9.661 -1.064 -18.956 1.00 97.75 164 SER A N 1
ATOM 1202 C CA . SER A 1 164 ? 9.718 -2.523 -19.070 1.00 97.75 164 SER A CA 1
ATOM 1203 C C . SER A 1 164 ? 9.456 -3.217 -17.728 1.00 97.75 164 SER A C 1
ATOM 1205 O O . SER A 1 164 ? 9.649 -2.635 -16.663 1.00 97.75 164 SER A O 1
ATOM 1207 N N . TYR A 1 165 ? 9.090 -4.502 -17.756 1.00 98.25 165 TYR A N 1
ATOM 1208 C CA . TYR A 1 165 ? 8.918 -5.296 -16.530 1.00 98.25 165 TYR A CA 1
ATOM 1209 C C . TYR A 1 165 ? 10.195 -5.342 -15.676 1.00 98.25 165 TYR A C 1
ATOM 1211 O O . TYR A 1 165 ? 10.140 -5.265 -14.451 1.00 98.25 165 TYR A O 1
ATOM 1219 N N . ARG A 1 166 ? 11.364 -5.433 -16.326 1.00 98.19 166 ARG A N 1
ATOM 1220 C CA . ARG A 1 166 ? 12.665 -5.411 -15.647 1.00 98.19 166 ARG A CA 1
ATOM 1221 C C . ARG A 1 166 ? 12.914 -4.061 -14.981 1.00 98.19 166 ARG A C 1
ATOM 1223 O O . ARG A 1 166 ? 13.330 -4.034 -13.831 1.00 98.19 166 ARG A O 1
ATOM 1230 N N . ASP A 1 167 ? 12.656 -2.964 -15.691 1.00 98.38 167 ASP A N 1
ATOM 1231 C CA . ASP A 1 167 ? 12.806 -1.617 -15.134 1.00 98.38 167 ASP A CA 1
ATOM 1232 C C . ASP A 1 167 ? 11.856 -1.392 -13.962 1.00 98.38 167 ASP A C 1
ATOM 1234 O O . ASP A 1 167 ? 12.278 -0.862 -12.938 1.00 98.38 167 ASP A O 1
ATOM 1238 N N . ALA A 1 168 ? 10.603 -1.836 -14.094 1.00 98.38 168 ALA A N 1
ATOM 1239 C CA . ALA A 1 168 ? 9.626 -1.809 -13.018 1.00 98.38 168 ALA A CA 1
ATOM 1240 C C . ALA A 1 168 ? 10.162 -2.520 -11.777 1.00 98.38 168 ALA A C 1
ATOM 1242 O O . ALA A 1 168 ? 10.226 -1.891 -10.730 1.00 98.38 168 ALA A O 1
ATOM 1243 N N . TRP A 1 169 ? 10.640 -3.759 -11.927 1.00 98.69 169 TRP A N 1
ATOM 1244 C CA . TRP A 1 169 ? 11.220 -4.548 -10.841 1.00 98.69 169 TRP A CA 1
ATOM 1245 C C . TRP A 1 169 ? 12.419 -3.868 -10.183 1.00 98.69 169 TRP A C 1
ATOM 1247 O O . TRP A 1 169 ? 12.450 -3.704 -8.967 1.00 98.69 169 TRP A O 1
ATOM 1257 N N . THR A 1 170 ? 13.421 -3.471 -10.967 1.00 98.56 170 THR A N 1
ATOM 1258 C CA . THR A 1 170 ? 14.670 -2.935 -10.418 1.00 98.56 170 THR A CA 1
ATOM 1259 C C . THR A 1 170 ? 14.460 -1.560 -9.786 1.00 98.56 170 THR A C 1
ATOM 1261 O O . THR A 1 170 ? 14.824 -1.358 -8.629 1.00 98.56 170 THR A O 1
ATOM 1264 N N . ARG A 1 171 ? 13.812 -0.625 -10.492 1.00 98.56 171 ARG A N 1
ATOM 1265 C CA . ARG A 1 171 ? 13.663 0.760 -10.016 1.00 98.56 171 ARG A CA 1
ATOM 1266 C C . ARG A 1 171 ? 12.781 0.851 -8.777 1.00 98.56 171 ARG A C 1
ATOM 1268 O O . ARG A 1 171 ? 13.120 1.588 -7.852 1.00 98.56 171 ARG A O 1
ATOM 1275 N N . SER A 1 172 ? 11.679 0.095 -8.719 1.00 98.44 172 SER A N 1
ATOM 1276 C CA . SER A 1 172 ? 10.823 0.106 -7.531 1.00 98.44 172 SER A CA 1
ATOM 1277 C C . SER A 1 172 ? 11.553 -0.452 -6.315 1.00 98.44 172 SER A C 1
ATOM 1279 O O . SER A 1 172 ? 11.476 0.149 -5.243 1.00 98.44 172 SER A O 1
ATOM 1281 N N . GLN A 1 173 ? 12.303 -1.550 -6.466 1.00 98.69 173 GLN A N 1
ATOM 1282 C CA . GLN A 1 173 ? 13.078 -2.103 -5.360 1.00 98.69 173 GLN A CA 1
ATOM 1283 C C . GLN A 1 173 ? 14.154 -1.135 -4.866 1.00 98.69 173 GLN A C 1
ATOM 1285 O O . GLN A 1 173 ? 14.286 -0.960 -3.654 1.00 98.69 173 GLN A O 1
ATOM 1290 N N . ASP A 1 174 ? 14.884 -0.481 -5.770 1.00 98.69 174 ASP A N 1
ATOM 1291 C CA . ASP A 1 174 ? 15.927 0.482 -5.403 1.00 98.69 174 ASP A CA 1
ATOM 1292 C C . ASP A 1 174 ? 15.353 1.632 -4.568 1.00 98.69 174 ASP A C 1
ATOM 1294 O O . ASP A 1 174 ? 15.895 1.989 -3.517 1.00 98.69 174 ASP A O 1
ATOM 1298 N N . VAL A 1 175 ? 14.203 2.173 -4.983 1.00 98.56 175 VAL A N 1
ATOM 1299 C CA . VAL A 1 175 ? 13.523 3.244 -4.246 1.00 98.56 175 VAL A CA 1
ATOM 1300 C C . VAL A 1 175 ? 13.003 2.751 -2.897 1.00 98.56 175 VAL A C 1
ATOM 1302 O O . VAL A 1 175 ? 13.211 3.418 -1.881 1.00 98.56 175 VAL A O 1
ATOM 1305 N N . ILE A 1 176 ? 12.355 1.585 -2.856 1.00 98.62 176 ILE A N 1
ATOM 1306 C CA . ILE A 1 176 ? 11.810 1.025 -1.615 1.00 98.62 176 ILE A CA 1
ATOM 1307 C C . ILE A 1 176 ? 12.936 0.759 -0.606 1.00 98.62 176 ILE A C 1
ATOM 1309 O O . ILE A 1 176 ? 12.828 1.202 0.540 1.00 98.62 176 ILE A O 1
ATOM 1313 N N . ARG A 1 177 ? 14.039 0.120 -1.027 1.00 98.62 177 ARG A N 1
ATOM 1314 C CA . ARG A 1 177 ? 15.206 -0.147 -0.169 1.00 98.62 177 ARG A CA 1
ATOM 1315 C C . ARG A 1 177 ? 15.858 1.133 0.328 1.00 98.62 177 ARG A C 1
ATOM 1317 O O . ARG A 1 177 ? 16.094 1.271 1.524 1.00 98.62 177 ARG A O 1
ATOM 1324 N N . GLY A 1 178 ? 16.149 2.061 -0.580 1.00 98.25 178 GLY A N 1
ATOM 1325 C CA . GLY A 1 178 ? 16.933 3.247 -0.251 1.00 98.25 178 GLY A CA 1
ATOM 1326 C C . GLY A 1 178 ? 16.158 4.312 0.519 1.00 98.25 178 GLY A C 1
ATOM 1327 O O . GLY A 1 178 ? 16.760 5.067 1.277 1.00 98.25 178 GLY A O 1
ATOM 1328 N N . ARG A 1 179 ? 14.837 4.409 0.315 1.00 98.19 179 ARG A N 1
ATOM 1329 C CA . ARG A 1 179 ? 14.058 5.577 0.764 1.00 98.19 179 ARG A CA 1
ATOM 1330 C C . ARG A 1 179 ? 12.872 5.243 1.656 1.00 98.19 179 ARG A C 1
ATOM 1332 O O . ARG A 1 179 ? 12.521 6.066 2.493 1.00 98.19 179 ARG A O 1
ATOM 1339 N N . LEU A 1 180 ? 12.250 4.073 1.503 1.00 98.38 180 LEU A N 1
ATOM 1340 C CA . LEU A 1 180 ? 11.009 3.758 2.219 1.00 98.38 180 LEU A CA 1
ATOM 1341 C C . LEU A 1 180 ? 11.226 2.821 3.410 1.00 98.38 180 LEU A C 1
ATOM 1343 O O . LEU A 1 180 ? 10.700 3.092 4.489 1.00 98.38 180 LEU A O 1
ATOM 1347 N N . LEU A 1 181 ? 12.034 1.766 3.260 1.00 98.56 181 LEU A N 1
ATOM 1348 C CA . LEU A 1 181 ? 12.292 0.814 4.346 1.00 98.56 181 LEU A CA 1
ATOM 1349 C C . LEU A 1 181 ? 12.933 1.435 5.594 1.00 98.56 181 LEU A C 1
ATOM 1351 O O . LEU A 1 181 ? 12.468 1.107 6.687 1.00 98.56 181 LEU A O 1
ATOM 1355 N N . PRO A 1 182 ? 13.909 2.363 5.495 1.00 98.44 182 PRO A N 1
ATOM 1356 C CA . PRO A 1 182 ? 14.448 3.023 6.683 1.00 98.44 182 PRO A CA 1
ATOM 1357 C C . PRO A 1 182 ? 13.358 3.735 7.493 1.00 98.44 182 PRO A C 1
ATOM 1359 O O . PRO A 1 182 ? 13.318 3.640 8.719 1.00 98.44 182 PRO A O 1
ATOM 1362 N N . ARG A 1 183 ? 12.419 4.393 6.800 1.00 98.12 183 ARG A N 1
ATOM 1363 C CA . ARG A 1 183 ? 11.322 5.123 7.436 1.00 98.12 183 ARG A CA 1
ATOM 1364 C C . ARG A 1 183 ? 10.267 4.189 8.027 1.00 98.12 183 ARG A C 1
ATOM 1366 O O . ARG A 1 183 ? 9.776 4.445 9.124 1.00 98.12 183 ARG A O 1
ATOM 1373 N N . ALA A 1 184 ? 9.942 3.109 7.321 1.00 98.38 184 ALA A N 1
ATOM 1374 C CA . ALA A 1 184 ? 9.057 2.049 7.798 1.00 98.38 184 ALA A CA 1
ATOM 1375 C C . ALA A 1 184 ? 9.586 1.417 9.097 1.00 98.38 184 ALA A C 1
ATOM 1377 O O . ALA A 1 184 ? 8.849 1.298 10.075 1.00 98.38 184 ALA A O 1
ATOM 1378 N N . GLN A 1 185 ? 10.889 1.121 9.142 1.00 98.25 185 GLN A N 1
ATOM 1379 C CA . GLN A 1 185 ? 11.570 0.597 10.324 1.00 98.25 185 GLN A CA 1
ATOM 1380 C C . GLN A 1 185 ? 11.542 1.570 11.505 1.00 98.25 185 GLN A C 1
ATOM 1382 O O . GLN A 1 185 ? 11.239 1.165 12.627 1.00 98.25 185 GLN A O 1
ATOM 1387 N N . GLU A 1 186 ? 11.858 2.845 11.269 1.00 98.31 186 GLU A N 1
ATOM 1388 C CA . GLU A 1 186 ? 11.854 3.879 12.310 1.00 98.31 186 GLU A CA 1
ATOM 1389 C C . GLU A 1 186 ? 10.467 4.029 12.949 1.00 98.31 186 GLU A C 1
ATOM 1391 O O . GLU A 1 186 ? 10.334 4.072 14.172 1.00 98.31 186 GLU A O 1
ATOM 1396 N N . LEU A 1 187 ? 9.426 4.061 12.113 1.00 98.31 187 LEU A N 1
ATOM 1397 C CA . LEU A 1 187 ? 8.039 4.223 12.547 1.00 98.31 187 LEU A CA 1
ATOM 1398 C C . LEU A 1 187 ? 7.392 2.921 13.024 1.00 98.31 187 LEU A C 1
ATOM 1400 O O . LEU A 1 187 ? 6.301 2.964 13.588 1.00 98.31 187 LEU A O 1
ATOM 1404 N N . LYS A 1 188 ? 8.064 1.782 12.827 1.00 97.94 188 LYS A N 1
ATOM 1405 C CA . LYS A 1 188 ? 7.559 0.434 13.104 1.00 97.94 188 LYS A CA 1
ATOM 1406 C C . LYS A 1 188 ? 6.240 0.125 12.387 1.00 97.94 188 LYS A C 1
ATOM 1408 O O . LYS A 1 188 ? 5.340 -0.473 12.970 1.00 97.94 188 LYS A O 1
ATOM 1413 N N . VAL A 1 189 ? 6.145 0.529 11.124 1.00 98.06 189 VAL A N 1
ATOM 1414 C CA . VAL A 1 189 ? 4.982 0.298 10.256 1.00 98.06 189 VAL A CA 1
ATOM 1415 C C . VAL A 1 189 ? 5.425 -0.536 9.063 1.00 98.06 189 VAL A C 1
ATOM 1417 O O . VAL A 1 189 ? 6.454 -0.248 8.459 1.00 98.06 189 VAL A O 1
ATOM 1420 N N . ILE A 1 190 ? 4.656 -1.559 8.704 1.00 98.44 190 ILE A N 1
ATOM 1421 C CA . ILE A 1 190 ? 4.972 -2.445 7.579 1.00 98.44 190 ILE A CA 1
ATOM 1422 C C . ILE A 1 190 ? 4.517 -1.800 6.263 1.00 98.44 190 ILE A C 1
ATOM 1424 O O . ILE A 1 190 ? 3.388 -1.329 6.143 1.00 98.44 190 ILE A O 1
ATOM 1428 N N . ILE A 1 191 ? 5.368 -1.813 5.241 1.00 98.31 191 ILE A N 1
ATOM 1429 C CA . ILE A 1 191 ? 4.952 -1.543 3.861 1.00 98.31 191 ILE A CA 1
ATOM 1430 C C . ILE A 1 191 ? 4.412 -2.847 3.277 1.00 98.31 191 ILE A C 1
ATOM 1432 O O . ILE A 1 191 ? 5.096 -3.868 3.276 1.00 98.31 191 ILE A O 1
ATOM 1436 N N . ALA A 1 192 ? 3.183 -2.822 2.781 1.00 97.12 192 ALA A N 1
ATOM 1437 C CA . ALA A 1 192 ? 2.494 -4.003 2.294 1.00 97.12 192 ALA A CA 1
ATOM 1438 C C . ALA A 1 192 ? 2.265 -3.884 0.777 1.00 97.12 192 ALA A C 1
ATOM 1440 O O . ALA A 1 192 ? 1.541 -3.003 0.320 1.00 97.12 192 ALA A O 1
ATOM 1441 N N . VAL A 1 193 ? 2.940 -4.730 -0.001 1.00 97.25 193 VAL A N 1
ATOM 1442 C CA . VAL A 1 193 ? 2.926 -4.727 -1.469 1.00 97.25 193 VAL A CA 1
ATOM 1443 C C . VAL A 1 193 ? 1.674 -5.426 -1.984 1.00 97.25 193 VAL A C 1
ATOM 1445 O O . VAL A 1 193 ? 1.490 -6.606 -1.700 1.00 97.25 193 VAL A O 1
ATOM 1448 N N . GLU A 1 194 ? 0.850 -4.716 -2.750 1.00 95.50 194 GLU A N 1
ATOM 1449 C CA . GLU A 1 194 ? -0.377 -5.254 -3.355 1.00 95.50 194 GLU A CA 1
ATOM 1450 C C . GLU A 1 194 ? -0.155 -5.653 -4.824 1.00 95.50 194 GLU A C 1
ATOM 1452 O O . GLU A 1 194 ? 0.451 -4.904 -5.600 1.00 95.50 194 GLU A O 1
ATOM 1457 N N . GLU A 1 195 ? -0.673 -6.818 -5.221 1.00 93.56 195 GLU A N 1
ATOM 1458 C CA . GLU A 1 195 ? -0.842 -7.194 -6.627 1.00 93.56 195 GLU A CA 1
ATOM 1459 C C . GLU A 1 195 ? -2.078 -6.540 -7.260 1.00 93.56 195 GLU A C 1
ATOM 1461 O O . GLU A 1 195 ? -3.175 -6.561 -6.707 1.00 93.56 195 GLU A O 1
ATOM 1466 N N . VAL A 1 196 ? -1.920 -5.993 -8.468 1.00 93.38 196 VAL A N 1
ATOM 1467 C CA . VAL A 1 196 ? -2.989 -5.296 -9.204 1.00 93.38 196 VAL A CA 1
ATOM 1468 C C . VAL A 1 196 ? -2.886 -5.549 -10.712 1.00 93.38 196 VAL A C 1
ATOM 1470 O O . VAL A 1 196 ? -1.898 -6.077 -11.221 1.00 93.38 196 VAL A O 1
ATOM 1473 N N . TRP A 1 197 ? -3.892 -5.119 -11.478 1.00 89.19 197 TRP A N 1
ATOM 1474 C CA . TRP A 1 197 ? -3.997 -5.350 -12.929 1.00 89.19 197 TRP A CA 1
ATOM 1475 C C . TRP A 1 197 ? -3.111 -4.436 -13.799 1.00 89.19 197 TRP A C 1
ATOM 1477 O O . TRP A 1 197 ? -3.539 -3.978 -14.859 1.00 89.19 197 TRP A O 1
ATOM 1487 N N . ASN A 1 198 ? -1.878 -4.136 -13.385 1.00 92.12 198 ASN A N 1
ATOM 1488 C CA . ASN A 1 198 ? -0.993 -3.191 -14.089 1.00 92.12 198 ASN A CA 1
ATOM 1489 C C . ASN A 1 198 ? 0.189 -3.844 -14.817 1.00 92.12 198 ASN A C 1
ATOM 1491 O O . ASN A 1 198 ? 1.191 -3.185 -15.099 1.00 92.12 198 ASN A O 1
ATOM 1495 N N . LYS A 1 199 ? 0.043 -5.132 -15.145 1.00 94.56 199 LYS A N 1
ATOM 1496 C CA . LYS A 1 199 ? 1.040 -5.961 -15.839 1.00 94.56 199 LYS A CA 1
ATOM 1497 C C . LYS A 1 199 ? 2.315 -6.246 -15.023 1.00 94.56 199 LYS A C 1
ATOM 1499 O O . LYS A 1 199 ? 3.312 -6.664 -15.608 1.00 94.56 199 LYS A O 1
ATOM 1504 N N . PHE A 1 200 ? 2.287 -6.055 -13.703 1.00 96.94 200 PHE A N 1
ATOM 1505 C CA . PHE A 1 200 ? 3.395 -6.339 -12.789 1.00 96.94 200 PHE A CA 1
ATOM 1506 C C . PHE A 1 200 ? 2.943 -7.279 -11.656 1.00 96.94 200 PHE A C 1
ATOM 1508 O O . PHE A 1 200 ? 1.822 -7.145 -11.178 1.00 96.94 200 PHE A O 1
ATOM 1515 N N . LEU A 1 201 ? 3.794 -8.234 -11.248 1.00 96.06 201 LEU A N 1
ATOM 1516 C CA . LEU A 1 201 ? 3.504 -9.238 -10.199 1.00 96.06 201 LEU A CA 1
ATOM 1517 C C . LEU A 1 201 ? 2.191 -10.012 -10.432 1.00 96.06 201 LEU A C 1
ATOM 1519 O O . LEU A 1 201 ? 1.315 -10.073 -9.573 1.00 96.06 201 LEU A O 1
ATOM 1523 N N . LEU A 1 202 ? 2.045 -10.609 -11.617 1.00 94.69 202 LEU A N 1
ATOM 1524 C CA . LEU A 1 202 ? 0.797 -11.243 -12.061 1.00 94.69 202 LE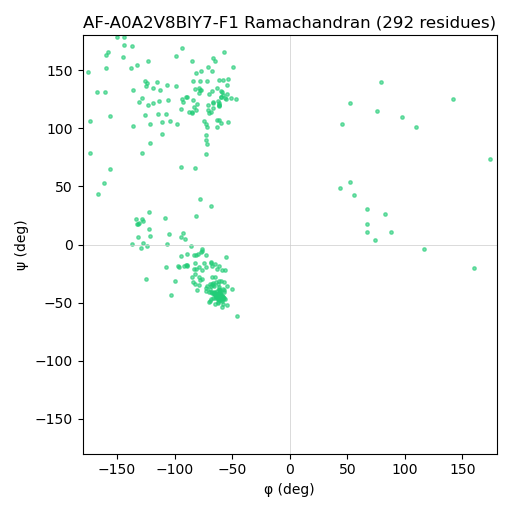U A CA 1
ATOM 152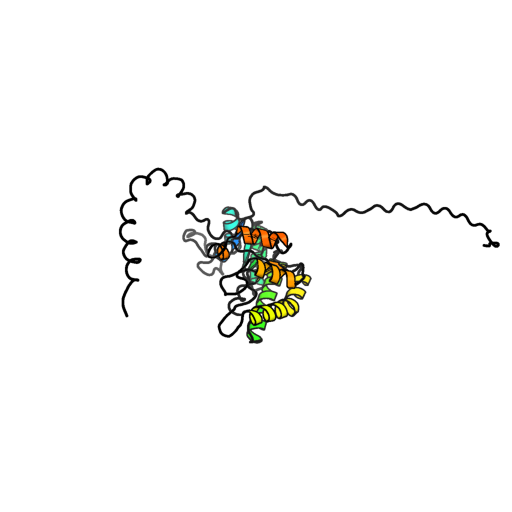5 C C . LEU A 1 202 ? 0.634 -12.700 -11.604 1.00 94.69 202 LEU A C 1
ATOM 1527 O O . LEU A 1 202 ? -0.372 -13.337 -11.918 1.00 94.69 202 LEU A O 1
ATOM 1531 N N . SER A 1 203 ? 1.607 -13.252 -10.887 1.00 95.00 203 SER A N 1
ATOM 1532 C CA . SER A 1 203 ? 1.570 -14.617 -10.377 1.00 95.00 203 SER A CA 1
ATOM 1533 C C . SER A 1 203 ? 1.979 -14.669 -8.905 1.00 95.00 203 SER A C 1
ATOM 1535 O O . SER A 1 203 ? 2.764 -13.834 -8.439 1.00 95.00 203 SER A O 1
ATOM 1537 N N . PRO A 1 204 ? 1.514 -15.690 -8.164 1.00 95.00 204 PRO A N 1
ATOM 1538 C CA . PRO A 1 204 ? 1.841 -15.800 -6.753 1.00 95.00 204 PRO A CA 1
ATOM 1539 C C . PRO A 1 204 ? 3.332 -16.031 -6.518 1.00 95.00 204 PRO A C 1
ATOM 1541 O O . PRO A 1 204 ? 3.836 -15.614 -5.486 1.00 95.00 204 PRO A O 1
ATOM 1544 N N . LEU A 1 205 ? 4.033 -16.652 -7.476 1.00 95.81 205 LEU A N 1
ATOM 1545 C CA . LEU A 1 205 ? 5.479 -16.878 -7.429 1.00 95.81 205 LEU A CA 1
ATOM 1546 C C . LEU A 1 205 ? 6.274 -15.582 -7.636 1.00 95.81 205 LEU A C 1
ATOM 1548 O O . LEU A 1 205 ? 7.323 -15.402 -7.023 1.00 95.81 205 LEU A O 1
ATOM 1552 N N . GLU A 1 206 ? 5.786 -14.680 -8.492 1.00 96.38 206 GLU A N 1
ATOM 1553 C CA . GLU A 1 206 ? 6.424 -13.380 -8.715 1.00 96.38 206 GLU A CA 1
ATOM 1554 C C . GLU A 1 206 ? 6.281 -12.474 -7.495 1.00 96.38 206 GLU A C 1
ATOM 1556 O O . GLU A 1 206 ? 7.285 -11.929 -7.048 1.00 96.38 206 GLU A O 1
ATOM 1561 N N . LEU A 1 207 ? 5.071 -12.340 -6.934 1.00 96.44 207 LEU A N 1
ATOM 1562 C CA . LEU A 1 207 ? 4.843 -11.516 -5.740 1.00 96.44 207 LEU A CA 1
ATOM 1563 C C . LEU A 1 207 ? 5.646 -12.034 -4.539 1.00 96.44 207 LEU A C 1
ATOM 1565 O O . LEU A 1 207 ? 6.336 -11.258 -3.883 1.00 96.44 207 LEU A O 1
ATOM 1569 N N . ALA A 1 208 ? 5.593 -13.348 -4.309 1.00 96.00 208 ALA A N 1
ATOM 1570 C CA . ALA A 1 208 ? 6.422 -14.078 -3.354 1.00 96.00 208 ALA A CA 1
ATOM 1571 C C . ALA A 1 208 ? 7.898 -13.675 -3.449 1.00 96.00 208 ALA A C 1
ATOM 1573 O O . ALA A 1 208 ? 8.471 -13.093 -2.529 1.00 96.00 208 ALA A O 1
ATOM 1574 N N . ARG A 1 209 ? 8.490 -13.910 -4.624 1.00 96.88 209 ARG A N 1
ATOM 1575 C CA . ARG A 1 209 ? 9.895 -13.614 -4.880 1.00 96.88 209 ARG A CA 1
ATOM 1576 C C . ARG A 1 209 ? 10.212 -12.128 -4.714 1.00 96.88 209 ARG A C 1
ATOM 1578 O O . ARG A 1 209 ? 11.246 -11.793 -4.150 1.00 96.88 209 ARG A O 1
ATOM 1585 N N . TYR A 1 210 ? 9.351 -11.244 -5.214 1.00 98.00 210 TYR A N 1
ATOM 1586 C CA . TYR A 1 210 ? 9.556 -9.800 -5.126 1.00 98.00 210 TYR A CA 1
ATOM 1587 C C . TYR A 1 210 ? 9.638 -9.330 -3.672 1.00 98.00 210 TYR A C 1
ATOM 1589 O O . TYR A 1 210 ? 10.510 -8.531 -3.346 1.00 98.00 210 TYR A O 1
ATOM 1597 N N . VAL A 1 211 ? 8.757 -9.837 -2.803 1.00 96.88 211 VAL A N 1
ATOM 1598 C CA . VAL A 1 211 ? 8.756 -9.530 -1.366 1.00 96.88 211 VAL A CA 1
ATOM 1599 C C . VAL A 1 211 ? 9.982 -10.127 -0.671 1.00 96.88 211 VAL A C 1
ATOM 1601 O O . VAL A 1 211 ? 10.664 -9.410 0.062 1.00 96.88 211 VAL A O 1
ATOM 1604 N N . ASP A 1 212 ? 10.302 -11.395 -0.940 1.00 95.56 212 ASP A N 1
ATOM 1605 C CA . ASP A 1 212 ? 11.436 -12.099 -0.323 1.00 95.56 212 ASP A CA 1
ATOM 1606 C C . ASP A 1 212 ? 12.786 -11.435 -0.639 1.00 95.56 212 ASP A C 1
ATOM 1608 O O . ASP A 1 212 ? 13.658 -11.353 0.224 1.00 95.56 212 ASP A O 1
ATOM 1612 N N . GLU A 1 213 ? 12.960 -10.893 -1.849 1.00 97.38 213 GLU A N 1
ATOM 1613 C CA . GLU A 1 213 ? 14.200 -10.222 -2.264 1.00 97.38 213 GLU A CA 1
ATOM 1614 C C . GLU A 1 213 ? 14.545 -8.983 -1.418 1.00 97.38 213 GLU A C 1
ATOM 1616 O O . GLU A 1 213 ? 15.697 -8.539 -1.429 1.00 97.38 213 GLU A O 1
ATOM 1621 N N . PHE A 1 214 ? 13.596 -8.395 -0.682 1.00 97.19 214 PHE A N 1
ATOM 1622 C CA . PHE A 1 214 ? 13.896 -7.285 0.229 1.00 97.19 214 PHE A CA 1
ATOM 1623 C C . PHE A 1 214 ? 14.572 -7.715 1.528 1.00 97.19 214 PHE A C 1
ATOM 1625 O O . PHE A 1 214 ? 15.188 -6.855 2.156 1.00 97.19 214 PHE A O 1
ATOM 1632 N N . ASP A 1 215 ? 14.430 -8.984 1.929 1.00 95.06 215 ASP A N 1
ATOM 1633 C CA . ASP A 1 215 ? 14.954 -9.534 3.188 1.00 95.06 215 ASP A CA 1
ATOM 1634 C C . ASP A 1 215 ? 14.710 -8.599 4.391 1.00 95.06 215 ASP A C 1
ATOM 1636 O O . ASP A 1 215 ? 15.609 -8.222 5.143 1.00 95.06 215 ASP A O 1
ATOM 1640 N N . SER A 1 216 ? 13.466 -8.126 4.528 1.00 94.81 216 SER A N 1
ATOM 1641 C CA . SER A 1 216 ? 13.097 -7.131 5.535 1.00 94.81 216 SER A CA 1
ATOM 1642 C C . SER A 1 216 ? 11.788 -7.494 6.230 1.00 94.81 216 SER A C 1
ATOM 1644 O O . SER A 1 216 ? 10.793 -7.773 5.559 1.00 94.81 216 SER A O 1
ATOM 1646 N N . PRO A 1 217 ? 11.714 -7.422 7.574 1.00 95.12 217 PRO A N 1
ATOM 1647 C CA . PRO A 1 217 ? 10.451 -7.615 8.282 1.00 95.12 217 PRO A CA 1
ATOM 1648 C C . PRO A 1 217 ? 9.459 -6.468 8.034 1.00 95.12 217 PRO A C 1
ATOM 1650 O O . PRO A 1 217 ? 8.274 -6.629 8.311 1.00 95.12 217 PRO A O 1
ATOM 1653 N N . TRP A 1 218 ? 9.927 -5.334 7.503 1.00 97.62 218 TRP A N 1
ATOM 1654 C CA . TRP A 1 218 ? 9.129 -4.132 7.247 1.00 97.62 218 TRP A CA 1
ATOM 1655 C C . TRP A 1 218 ? 8.511 -4.094 5.848 1.00 97.62 218 TRP A C 1
ATOM 1657 O O . TRP A 1 218 ? 7.890 -3.092 5.496 1.00 97.62 218 TRP A O 1
ATOM 1667 N N . LEU A 1 219 ? 8.664 -5.164 5.061 1.00 97.44 219 LEU A N 1
ATOM 1668 C CA . LEU A 1 219 ? 7.985 -5.340 3.783 1.00 97.44 219 LEU A CA 1
ATOM 1669 C C . LEU A 1 219 ? 7.285 -6.696 3.729 1.00 97.44 219 LEU A C 1
ATOM 1671 O O . LEU A 1 219 ? 7.904 -7.732 3.967 1.00 97.44 219 LEU A O 1
ATOM 1675 N N . LYS A 1 220 ? 5.987 -6.686 3.432 1.00 96.31 220 LYS A N 1
ATOM 1676 C CA . LYS A 1 220 ? 5.138 -7.884 3.339 1.00 96.31 220 LYS A CA 1
ATOM 1677 C C . LYS A 1 220 ? 4.221 -7.805 2.124 1.00 96.31 220 LYS A C 1
ATOM 1679 O O . LYS A 1 220 ? 4.133 -6.760 1.487 1.00 96.31 220 LYS A O 1
ATOM 1684 N N . ALA A 1 221 ? 3.534 -8.896 1.803 1.00 95.56 221 ALA A N 1
ATOM 1685 C CA . ALA A 1 221 ? 2.484 -8.902 0.789 1.00 95.56 221 ALA A CA 1
ATOM 1686 C C . ALA A 1 221 ? 1.135 -8.447 1.381 1.00 95.56 221 ALA A C 1
ATOM 1688 O O . ALA A 1 221 ? 0.776 -8.844 2.492 1.00 95.56 221 ALA A O 1
ATOM 1689 N N . TYR A 1 222 ? 0.374 -7.664 0.614 1.00 94.06 222 TYR A N 1
ATOM 1690 C CA . TYR A 1 222 ? -1.033 -7.340 0.845 1.00 94.06 222 TYR A CA 1
ATOM 1691 C C . TYR A 1 222 ? -1.870 -8.016 -0.245 1.00 94.06 222 TYR A C 1
ATOM 1693 O O . TYR A 1 222 ? -2.021 -7.477 -1.331 1.00 94.06 222 TYR A O 1
ATOM 1701 N N . PHE A 1 223 ? -2.403 -9.204 0.040 1.00 94.31 223 PHE A N 1
ATOM 1702 C CA . PHE A 1 223 ? -3.113 -9.999 -0.966 1.00 94.31 223 PHE A CA 1
ATOM 1703 C C . PHE A 1 223 ? -4.594 -9.592 -1.095 1.00 94.31 223 PHE A C 1
ATOM 1705 O O . PHE A 1 223 ? -5.381 -9.834 -0.170 1.00 94.31 223 PHE A O 1
ATOM 1712 N N . ASP A 1 224 ? -4.987 -9.034 -2.241 1.00 92.75 224 ASP A N 1
ATOM 1713 C CA . ASP A 1 224 ? -6.372 -8.732 -2.613 1.00 92.75 224 ASP A CA 1
ATOM 1714 C C . ASP A 1 224 ? -6.943 -9.839 -3.523 1.00 92.75 224 ASP A C 1
ATOM 1716 O O . ASP A 1 224 ? -6.721 -9.934 -4.734 1.00 92.75 224 ASP A O 1
ATOM 1720 N N . VAL A 1 225 ? -7.785 -10.676 -2.915 1.00 92.44 225 VAL A N 1
ATOM 1721 C CA . VAL A 1 225 ? -8.506 -11.767 -3.587 1.00 92.44 225 VAL A CA 1
ATOM 1722 C C . VAL A 1 225 ? -9.323 -11.278 -4.790 1.00 92.44 225 VAL A C 1
ATOM 1724 O O . VAL A 1 225 ? -9.448 -12.007 -5.779 1.00 92.44 225 VAL A O 1
ATOM 1727 N N . GLY A 1 226 ? -9.897 -10.077 -4.704 1.00 91.12 226 GLY A N 1
ATOM 1728 C CA . GLY A 1 226 ? -10.718 -9.476 -5.750 1.00 91.12 226 GLY A CA 1
ATOM 1729 C C . GLY A 1 226 ? -9.915 -9.150 -7.004 1.00 91.12 226 GLY A C 1
ATOM 1730 O O . GLY A 1 226 ? -10.429 -9.321 -8.111 1.00 91.12 226 GLY A O 1
ATOM 1731 N N . ASN A 1 227 ? -8.639 -8.785 -6.858 1.00 92.75 227 ASN A N 1
ATOM 1732 C CA . ASN A 1 227 ? -7.775 -8.543 -8.009 1.00 92.75 227 ASN A CA 1
ATOM 1733 C C . ASN A 1 227 ? -7.489 -9.849 -8.758 1.00 92.75 227 ASN A C 1
ATOM 1735 O O . ASN A 1 227 ? -7.551 -9.884 -9.987 1.00 92.75 227 ASN A O 1
ATOM 1739 N N . VAL A 1 228 ? -7.260 -10.939 -8.024 1.00 93.19 228 VAL A N 1
ATOM 1740 C CA . VAL A 1 228 ? -6.818 -12.221 -8.588 1.00 93.19 228 VAL A CA 1
ATOM 1741 C C . VAL A 1 228 ? -7.944 -13.097 -9.122 1.00 93.19 228 VAL A C 1
ATOM 1743 O O . VAL A 1 228 ? -7.729 -13.811 -10.101 1.00 93.19 228 VAL A O 1
ATOM 1746 N N . VAL A 1 229 ? -9.145 -13.062 -8.534 1.00 92.69 229 VAL A N 1
ATOM 1747 C CA . VAL A 1 229 ? -10.252 -13.965 -8.920 1.00 92.69 229 VAL A CA 1
ATOM 1748 C C . VAL A 1 229 ? -10.620 -13.879 -10.407 1.00 92.69 229 VAL A C 1
ATOM 1750 O O . VAL A 1 229 ? -11.182 -14.820 -10.964 1.00 92.69 229 VAL A O 1
ATOM 1753 N N . PHE A 1 230 ? -10.282 -12.767 -11.064 1.00 86.38 230 PHE A N 1
ATOM 1754 C CA . PHE A 1 230 ? -10.514 -12.571 -12.489 1.00 86.38 230 PHE A CA 1
ATOM 1755 C C . PHE A 1 230 ? -9.634 -13.458 -13.389 1.00 86.38 230 PHE A C 1
ATOM 1757 O O . PHE A 1 230 ? -10.087 -13.871 -14.455 1.00 86.38 230 PHE A O 1
ATOM 1764 N N . TYR A 1 231 ? -8.393 -13.757 -12.991 1.00 87.50 231 TYR A N 1
ATOM 1765 C CA . TYR A 1 231 ? -7.402 -14.417 -13.859 1.00 87.50 231 TYR A CA 1
ATOM 1766 C C . TYR A 1 231 ? -6.580 -15.521 -13.178 1.00 87.50 231 TYR A C 1
ATOM 1768 O O . TYR A 1 231 ? -5.734 -16.145 -13.817 1.00 87.50 231 TYR A O 1
ATOM 1776 N N . GLY A 1 232 ? -6.818 -15.791 -11.896 1.00 90.94 232 GLY A N 1
ATOM 1777 C CA . GLY A 1 232 ? -6.092 -16.789 -11.126 1.00 90.94 232 GLY A CA 1
ATOM 1778 C C . GLY A 1 232 ? -6.938 -17.422 -10.027 1.00 90.94 232 GLY A C 1
ATOM 1779 O O . GLY A 1 232 ? -8.104 -17.095 -9.824 1.00 90.94 232 GLY A O 1
ATOM 1780 N N . TYR A 1 233 ? -6.326 -18.359 -9.307 1.00 94.81 233 TYR A N 1
ATOM 1781 C CA . TYR A 1 233 ? -6.960 -19.105 -8.225 1.00 94.81 233 TYR A CA 1
ATOM 1782 C C . TYR A 1 233 ? -6.492 -18.582 -6.860 1.00 94.81 233 TYR A C 1
ATOM 1784 O O . TYR A 1 233 ? -5.364 -18.885 -6.462 1.00 94.81 233 TYR A O 1
ATOM 1792 N N . PRO A 1 234 ? -7.325 -17.845 -6.097 1.00 95.12 234 PRO A N 1
ATOM 1793 C CA . PRO A 1 234 ? -6.889 -17.212 -4.851 1.00 95.12 234 PRO A CA 1
ATOM 1794 C C . PRO A 1 234 ? -6.302 -18.181 -3.818 1.00 95.12 234 PRO A C 1
ATOM 1796 O O . PRO A 1 234 ? -5.383 -17.829 -3.085 1.00 95.12 234 PRO A O 1
ATOM 1799 N N . GLN A 1 235 ? -6.778 -19.428 -3.774 1.00 94.88 235 GLN A N 1
ATOM 1800 C CA . GLN A 1 235 ? -6.241 -20.449 -2.873 1.00 94.88 235 GLN A CA 1
ATOM 1801 C C . GLN A 1 235 ? -4.760 -20.766 -3.118 1.00 94.88 235 GLN A C 1
ATOM 1803 O O . GLN A 1 235 ? -4.051 -21.093 -2.168 1.00 94.88 235 GLN A O 1
ATOM 1808 N N . ASP A 1 236 ? -4.283 -20.665 -4.358 1.00 94.00 236 ASP A N 1
ATOM 1809 C CA . ASP A 1 236 ? -2.890 -20.969 -4.689 1.00 94.00 236 ASP A CA 1
ATOM 1810 C C . ASP A 1 236 ? -1.977 -19.803 -4.310 1.00 94.00 236 ASP A C 1
ATOM 1812 O O . ASP A 1 236 ? -0.880 -20.019 -3.791 1.00 94.00 236 ASP A O 1
ATOM 1816 N N . TRP A 1 237 ? -2.472 -18.572 -4.445 1.00 94.50 237 TRP A N 1
ATOM 1817 C CA . TRP A 1 237 ? -1.804 -17.379 -3.931 1.00 94.50 237 TRP A CA 1
ATOM 1818 C C . TRP A 1 237 ? -1.662 -17.420 -2.417 1.00 94.50 237 TRP A C 1
ATOM 1820 O O . TRP A 1 237 ? -0.554 -17.288 -1.903 1.00 94.50 237 TRP A O 1
ATOM 1830 N N . ILE A 1 238 ? -2.751 -17.721 -1.705 1.00 93.25 238 ILE A N 1
ATOM 1831 C CA . ILE A 1 238 ? -2.738 -17.840 -0.243 1.00 93.25 238 ILE A CA 1
ATOM 1832 C C . ILE A 1 238 ? -1.717 -18.889 0.211 1.00 93.25 238 ILE A C 1
ATOM 1834 O O . ILE A 1 238 ? -0.945 -18.623 1.127 1.00 93.25 238 ILE A O 1
ATOM 1838 N N . ARG A 1 239 ? -1.684 -20.072 -0.419 1.00 93.75 239 ARG A N 1
ATOM 1839 C CA . ARG A 1 239 ? -0.721 -21.133 -0.067 1.00 93.75 239 ARG A CA 1
ATOM 1840 C C . ARG A 1 239 ? 0.722 -20.704 -0.311 1.00 93.75 239 ARG A C 1
ATOM 1842 O O . ARG A 1 239 ? 1.570 -20.949 0.542 1.00 93.75 239 ARG A O 1
ATOM 1849 N N . THR A 1 240 ? 0.979 -20.070 -1.451 1.00 93.44 240 THR A N 1
ATOM 1850 C CA . THR A 1 240 ? 2.325 -19.635 -1.842 1.00 93.44 240 THR A CA 1
ATOM 1851 C C . THR A 1 240 ? 2.850 -18.568 -0.884 1.00 93.44 240 THR A C 1
ATOM 1853 O O . THR A 1 240 ? 3.914 -18.743 -0.298 1.00 93.44 240 THR A O 1
ATOM 1856 N N . LEU A 1 241 ? 2.065 -17.514 -0.643 1.00 90.88 241 LEU A N 1
ATOM 1857 C CA . LEU A 1 241 ? 2.464 -16.398 0.220 1.00 90.88 241 LEU A CA 1
ATOM 1858 C C . LEU A 1 241 ? 2.562 -16.808 1.699 1.00 90.88 241 LEU A C 1
ATOM 1860 O O . LEU A 1 241 ? 3.453 -16.349 2.414 1.00 90.88 241 LEU A O 1
ATOM 1864 N N . ALA A 1 242 ? 1.682 -17.700 2.172 1.00 83.81 242 ALA A N 1
ATOM 1865 C CA . ALA A 1 242 ? 1.745 -18.211 3.542 1.00 83.81 242 ALA A CA 1
ATOM 1866 C C . ALA A 1 242 ? 2.977 -19.097 3.789 1.00 83.81 242 ALA A C 1
ATOM 1868 O O . ALA A 1 242 ? 3.526 -19.079 4.890 1.00 83.81 242 ALA A O 1
ATOM 1869 N N . GLY A 1 243 ? 3.424 -19.856 2.782 1.00 72.00 243 GLY A N 1
ATOM 1870 C CA . GLY A 1 243 ? 4.579 -20.750 2.889 1.00 72.00 243 GLY A CA 1
ATOM 1871 C C . GLY A 1 243 ? 5.924 -20.039 3.075 1.00 72.00 243 GLY A C 1
ATOM 1872 O O . GLY A 1 243 ? 6.869 -20.667 3.541 1.00 72.00 243 GLY A O 1
ATOM 1873 N N . GLN A 1 244 ? 6.011 -18.746 2.751 1.00 61.53 244 GLN A N 1
ATOM 1874 C CA . GLN A 1 244 ? 7.266 -17.982 2.753 1.00 61.53 244 GLN A CA 1
ATOM 1875 C C . GLN A 1 244 ? 7.408 -16.993 3.920 1.00 61.53 244 GLN A C 1
ATOM 1877 O O . GLN A 1 244 ? 8.402 -16.286 4.020 1.00 61.53 244 GLN A O 1
ATOM 1882 N N . GLY A 1 245 ? 6.424 -16.896 4.824 1.00 57.28 245 GLY A N 1
ATOM 1883 C CA . GLY A 1 245 ? 6.459 -15.884 5.895 1.00 57.28 245 GLY A CA 1
ATOM 1884 C C . GLY A 1 245 ? 6.327 -14.432 5.391 1.00 57.28 245 GLY A C 1
ATOM 1885 O O . GLY A 1 245 ? 6.494 -13.479 6.161 1.00 57.28 245 GLY A O 1
ATOM 1886 N N . ALA A 1 246 ? 5.982 -14.262 4.111 1.00 55.22 246 ALA A N 1
ATOM 1887 C CA . ALA A 1 246 ? 5.669 -12.996 3.447 1.00 55.22 246 ALA A CA 1
ATOM 1888 C C . ALA A 1 246 ? 4.263 -12.464 3.796 1.00 55.22 246 ALA A C 1
ATOM 1890 O O . ALA A 1 246 ? 3.898 -11.358 3.400 1.00 55.22 246 ALA A O 1
ATOM 1891 N N . PHE A 1 247 ? 3.476 -13.243 4.544 1.00 50.19 247 PHE A N 1
ATOM 1892 C CA . PHE A 1 247 ? 2.069 -12.985 4.818 1.00 50.19 247 PHE A CA 1
ATOM 1893 C C . PHE A 1 247 ? 1.839 -12.537 6.265 1.00 50.19 247 PHE A C 1
ATOM 1895 O O . PHE A 1 247 ? 1.951 -13.335 7.197 1.00 50.19 247 PHE A O 1
ATOM 1902 N N . GLU A 1 248 ? 1.434 -11.282 6.456 1.00 49.72 248 GLU A N 1
ATOM 1903 C CA . GLU A 1 248 ? 0.650 -10.912 7.633 1.00 49.72 248 GLU A CA 1
ATOM 1904 C C . GLU A 1 248 ? -0.828 -11.087 7.277 1.00 49.72 248 GLU A C 1
ATOM 1906 O O . GLU A 1 248 ? -1.295 -10.586 6.255 1.00 49.72 248 GLU A O 1
ATOM 1911 N N . ARG A 1 249 ? -1.579 -11.834 8.096 1.00 46.84 249 ARG A N 1
ATOM 1912 C CA . ARG A 1 249 ? -3.024 -12.013 7.900 1.00 46.84 249 ARG A CA 1
ATOM 1913 C C . ARG A 1 249 ? -3.740 -10.712 8.265 1.00 46.84 249 ARG A C 1
ATOM 1915 O O . ARG A 1 249 ? -4.315 -10.591 9.347 1.00 46.84 249 ARG A O 1
ATOM 1922 N N . LEU A 1 250 ? -3.696 -9.744 7.360 1.00 49.03 250 LEU A N 1
ATOM 1923 C CA . LEU A 1 250 ? -4.485 -8.525 7.443 1.00 49.03 250 LEU A CA 1
ATOM 1924 C C . LEU A 1 250 ? -5.973 -8.875 7.266 1.00 49.03 250 LEU A C 1
ATOM 1926 O O . LEU A 1 250 ? -6.299 -9.884 6.626 1.00 49.03 250 LEU A O 1
ATOM 1930 N N . PRO A 1 251 ? -6.895 -8.121 7.894 1.00 41.19 251 PRO A N 1
ATOM 1931 C CA . PRO A 1 251 ? -8.322 -8.337 7.694 1.00 41.19 251 PRO A CA 1
ATOM 1932 C C . PRO A 1 251 ? -8.627 -8.250 6.197 1.00 41.19 251 PRO A C 1
ATOM 1934 O O . PRO A 1 251 ? -8.272 -7.271 5.546 1.00 41.19 251 PRO A O 1
ATOM 1937 N N . ALA A 1 252 ? -9.252 -9.292 5.645 1.00 40.88 252 ALA A N 1
ATOM 1938 C CA . ALA A 1 252 ? -9.587 -9.320 4.230 1.00 40.88 252 ALA A CA 1
ATOM 1939 C C . ALA A 1 252 ? -10.479 -8.116 3.904 1.00 40.88 252 ALA A C 1
ATOM 1941 O O . ALA A 1 252 ? -11.501 -7.894 4.570 1.00 40.88 252 ALA A O 1
ATOM 1942 N N . ARG A 1 253 ? -10.102 -7.354 2.873 1.00 42.69 253 ARG A N 1
ATOM 1943 C CA . ARG A 1 253 ? -10.963 -6.316 2.317 1.00 42.69 253 ARG A CA 1
ATOM 1944 C C . ARG A 1 253 ? -12.219 -7.009 1.809 1.00 42.69 253 ARG A C 1
ATOM 1946 O O . ARG A 1 253 ? -12.159 -7.908 0.976 1.00 42.69 253 ARG A O 1
ATOM 1953 N N . SER A 1 254 ? -13.368 -6.644 2.363 1.00 36.50 254 SER A N 1
ATOM 1954 C CA . SER A 1 254 ? -14.644 -7.191 1.904 1.00 36.50 254 SER A CA 1
ATOM 1955 C C . SER A 1 254 ? -15.122 -6.426 0.671 1.00 36.50 254 SER A C 1
ATOM 1957 O O . SER A 1 254 ? -16.121 -5.716 0.711 1.00 36.50 254 SER A O 1
ATOM 1959 N N . SER A 1 255 ? -14.389 -6.547 -0.435 1.00 37.09 255 SER A N 1
ATOM 1960 C CA . SER A 1 255 ? -14.922 -6.218 -1.753 1.00 37.09 255 SER A CA 1
ATOM 1961 C C . SER A 1 255 ? -15.881 -7.345 -2.146 1.00 37.09 255 SER A C 1
ATOM 1963 O O . SER A 1 255 ? -15.489 -8.483 -2.366 1.00 37.09 255 SER A O 1
ATOM 1965 N N . GLU A 1 256 ? -17.173 -7.021 -2.082 1.00 33.47 256 GLU A N 1
ATOM 1966 C CA . GLU A 1 256 ? -18.306 -7.750 -2.656 1.00 33.47 256 GLU A CA 1
ATOM 1967 C C . GLU A 1 256 ? -18.315 -9.276 -2.456 1.00 33.47 256 GLU A C 1
ATOM 1969 O O . GLU A 1 256 ? -17.710 -10.061 -3.183 1.00 33.47 256 GLU A O 1
ATOM 1974 N N . ARG A 1 257 ? -19.157 -9.740 -1.520 1.00 28.73 257 ARG A N 1
ATOM 1975 C CA . ARG A 1 257 ? -19.687 -11.106 -1.621 1.00 28.73 257 ARG A CA 1
ATOM 1976 C C . ARG A 1 257 ? -20.265 -11.268 -3.033 1.00 28.73 257 ARG A C 1
ATOM 1978 O O . ARG A 1 257 ? -21.173 -10.504 -3.363 1.00 28.73 257 ARG A O 1
ATOM 1985 N N . PRO A 1 258 ? -19.869 -12.282 -3.822 1.00 30.75 258 PRO A N 1
ATOM 1986 C CA . PRO A 1 258 ? -20.639 -12.643 -4.995 1.00 30.75 258 PRO A CA 1
ATOM 1987 C C . PRO A 1 258 ? -22.010 -13.101 -4.493 1.00 30.75 258 PRO A C 1
ATOM 1989 O O . PRO A 1 258 ? -22.177 -14.228 -4.019 1.00 30.75 258 PRO A O 1
ATOM 1992 N N . LEU A 1 259 ? -23.013 -12.228 -4.596 1.00 30.44 259 LEU A N 1
ATOM 1993 C CA . LEU A 1 259 ? -24.422 -12.555 -4.359 1.00 30.44 259 LEU A CA 1
ATOM 1994 C C . LEU A 1 259 ? -24.893 -13.732 -5.242 1.00 30.44 259 LEU A C 1
ATOM 1996 O O . LEU A 1 259 ? -25.929 -14.337 -4.982 1.00 30.44 259 LEU A O 1
ATOM 2000 N N . HIS A 1 260 ? -24.092 -14.144 -6.228 1.00 32.38 260 HIS A N 1
ATOM 2001 C CA . HIS A 1 260 ? -24.427 -15.179 -7.194 1.00 32.38 260 HIS A CA 1
ATOM 2002 C C . HIS A 1 260 ? -24.209 -16.642 -6.775 1.00 32.38 260 HIS A C 1
ATOM 2004 O O . HIS A 1 260 ? -24.694 -17.528 -7.484 1.00 32.38 260 HIS A O 1
ATOM 2010 N N . LEU A 1 261 ? -23.561 -16.957 -5.643 1.00 32.53 261 LEU A N 1
ATOM 20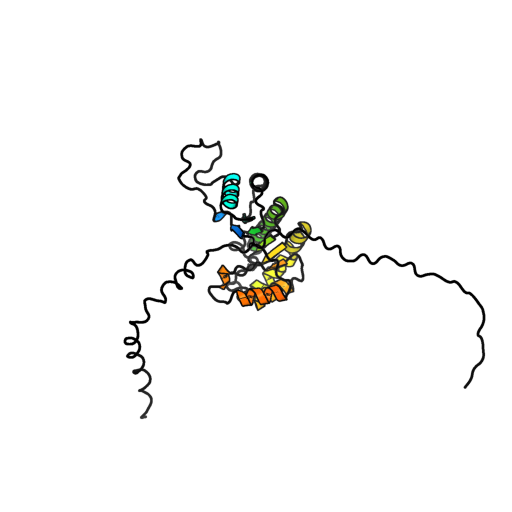11 C CA . LEU A 1 261 ? -23.352 -18.374 -5.275 1.00 32.53 261 LEU A CA 1
ATOM 2012 C C . LEU A 1 261 ? -24.478 -18.991 -4.421 1.00 32.53 261 LEU A C 1
ATOM 2014 O O . LEU A 1 261 ? -24.607 -20.216 -4.372 1.00 32.53 261 LEU A O 1
ATOM 2018 N N . ALA A 1 262 ? -25.335 -18.177 -3.796 1.00 30.92 262 ALA A N 1
ATOM 2019 C CA . ALA A 1 262 ? -26.440 -18.671 -2.965 1.00 30.92 262 ALA A CA 1
ATOM 2020 C C . ALA A 1 262 ? -27.711 -19.011 -3.773 1.00 30.92 262 ALA A C 1
ATOM 2022 O O . ALA A 1 262 ? -28.454 -19.922 -3.401 1.00 30.92 262 ALA A O 1
ATOM 2023 N N . GLU A 1 263 ? -27.941 -18.362 -4.919 1.00 33.12 263 GLU A N 1
ATOM 2024 C CA . GLU A 1 263 ? -29.121 -18.630 -5.758 1.00 33.12 263 GLU A CA 1
ATOM 2025 C C . GLU A 1 263 ? -28.952 -19.837 -6.696 1.00 33.12 263 GLU A C 1
ATOM 2027 O O . GLU A 1 263 ? -29.934 -20.485 -7.077 1.00 33.12 263 GLU A O 1
ATOM 2032 N N . HIS A 1 264 ? -27.712 -20.237 -6.998 1.00 34.19 264 HIS A N 1
ATOM 2033 C CA . HIS A 1 264 ? -27.451 -21.372 -7.888 1.00 34.19 264 HIS A CA 1
ATOM 2034 C C . HIS A 1 264 ? -27.758 -22.746 -7.272 1.00 34.19 264 HIS A C 1
ATOM 2036 O O . HIS A 1 264 ? -27.988 -23.703 -8.016 1.00 34.19 264 HIS A O 1
ATOM 2042 N N . ARG A 1 265 ? -27.840 -22.861 -5.937 1.00 36.62 265 ARG A N 1
ATOM 2043 C CA . ARG A 1 265 ? -28.274 -24.105 -5.271 1.00 36.62 265 ARG A CA 1
ATOM 2044 C C . ARG A 1 265 ? -29.795 -24.281 -5.231 1.00 36.62 265 ARG A C 1
ATOM 2046 O O . ARG A 1 265 ? -30.247 -25.416 -5.144 1.00 36.62 265 ARG A O 1
ATOM 2053 N N . ARG A 1 266 ? -30.591 -23.212 -5.373 1.00 39.03 266 ARG A N 1
ATOM 2054 C CA . ARG A 1 266 ? -32.068 -23.308 -5.383 1.00 39.03 266 ARG A CA 1
ATOM 2055 C C . ARG A 1 266 ? -32.676 -23.464 -6.781 1.00 39.03 266 ARG A C 1
ATOM 2057 O O . ARG A 1 266 ? -33.793 -23.956 -6.897 1.00 39.03 266 ARG A O 1
ATOM 2064 N N . ARG A 1 267 ? -31.946 -23.128 -7.855 1.00 39.41 267 ARG A N 1
ATOM 2065 C CA . ARG A 1 267 ? -32.437 -23.262 -9.247 1.00 39.41 267 ARG A CA 1
ATOM 2066 C C . ARG A 1 267 ? -32.060 -24.570 -9.962 1.00 39.41 267 ARG A C 1
ATOM 2068 O O . ARG A 1 267 ? -32.637 -24.865 -11.006 1.00 39.41 267 ARG A O 1
ATOM 2075 N N . ARG A 1 268 ? -31.169 -25.404 -9.405 1.00 38.09 268 ARG A N 1
ATOM 2076 C CA . ARG A 1 268 ? -30.771 -26.691 -10.024 1.00 38.09 268 ARG A CA 1
ATOM 2077 C C . ARG A 1 268 ? -31.832 -27.801 -9.973 1.00 38.09 268 ARG A C 1
ATOM 2079 O O . ARG A 1 268 ? -31.677 -28.785 -10.685 1.00 38.09 268 ARG A O 1
ATOM 2086 N N . HIS A 1 269 ? -32.936 -27.625 -9.243 1.00 39.28 269 HIS A N 1
ATOM 2087 C CA . HIS A 1 269 ? -34.044 -28.593 -9.232 1.00 39.28 269 HIS A CA 1
ATOM 2088 C C . HIS A 1 269 ? -35.195 -28.291 -10.210 1.00 39.28 269 HIS A C 1
ATOM 2090 O O . HIS A 1 269 ? -36.187 -29.012 -10.197 1.00 39.28 269 HIS A O 1
ATOM 2096 N N . ARG A 1 270 ? -35.093 -27.277 -11.090 1.00 41.09 270 ARG A N 1
ATOM 2097 C CA . ARG A 1 270 ? -36.192 -26.937 -12.026 1.00 41.09 270 ARG A CA 1
ATOM 2098 C C . ARG A 1 270 ? -35.850 -26.833 -13.517 1.00 41.09 270 ARG A C 1
ATOM 2100 O O . ARG A 1 270 ? -36.753 -26.564 -14.296 1.00 41.09 270 ARG A O 1
ATOM 2107 N N . LEU A 1 271 ? -34.608 -27.075 -13.949 1.00 38.72 271 LEU A N 1
ATOM 2108 C CA . LEU A 1 271 ? -34.221 -26.919 -15.369 1.00 38.72 271 LEU A CA 1
ATOM 2109 C C . LEU A 1 271 ? -33.507 -28.135 -15.987 1.00 38.72 271 LEU A C 1
ATOM 2111 O O . LEU A 1 271 ? -32.856 -28.014 -17.020 1.00 38.72 271 LEU A O 1
ATOM 2115 N N . ALA A 1 272 ? -33.677 -29.332 -15.421 1.00 39.56 272 ALA A N 1
ATOM 2116 C CA . ALA A 1 272 ? -33.148 -30.579 -15.989 1.00 39.56 272 ALA A CA 1
ATOM 2117 C C . ALA A 1 272 ? -34.026 -31.185 -17.116 1.00 39.56 272 ALA A C 1
ATOM 2119 O O . ALA A 1 272 ? -33.978 -32.388 -17.346 1.00 39.56 272 ALA A O 1
ATOM 2120 N N . GLY A 1 273 ? -34.843 -30.379 -17.811 1.00 38.25 273 GLY A N 1
ATOM 2121 C CA . GLY A 1 273 ? -35.859 -30.880 -18.752 1.00 38.25 273 GLY A CA 1
ATOM 2122 C C . GLY A 1 273 ? -35.801 -30.363 -20.193 1.00 38.25 273 GLY A C 1
ATOM 2123 O O . GLY A 1 273 ? -36.625 -30.779 -20.998 1.00 38.25 273 GLY A O 1
ATOM 2124 N N . GLY A 1 274 ? -34.878 -29.469 -20.567 1.00 43.19 274 GLY A N 1
ATOM 2125 C CA . GLY A 1 274 ? -35.053 -28.748 -21.837 1.00 43.19 274 GLY A CA 1
ATOM 2126 C C . GLY A 1 274 ? -33.814 -28.095 -22.429 1.00 43.19 274 GLY A C 1
ATOM 2127 O O . GLY A 1 274 ? -33.855 -26.916 -22.743 1.00 43.19 274 GLY A O 1
ATOM 2128 N N . ALA A 1 275 ? -32.713 -28.826 -22.604 1.00 38.22 275 ALA A N 1
ATOM 2129 C CA . ALA A 1 275 ? -31.592 -28.341 -23.417 1.00 38.22 275 ALA A CA 1
ATOM 2130 C C . ALA A 1 275 ? -30.748 -29.504 -23.964 1.00 38.22 275 ALA A C 1
ATOM 2132 O O . ALA A 1 275 ? -29.592 -29.673 -23.596 1.00 38.22 275 ALA A O 1
ATOM 2133 N N . SER A 1 276 ? -31.325 -30.344 -24.834 1.00 44.38 276 SER A N 1
ATOM 2134 C CA . SER A 1 276 ? -30.570 -31.425 -25.502 1.00 44.38 276 SER A CA 1
ATOM 2135 C C . SER A 1 276 ? -30.770 -31.508 -27.024 1.00 44.38 276 SER A C 1
ATOM 2137 O O . SER A 1 276 ? -30.454 -32.521 -27.637 1.00 44.38 276 SER A O 1
ATOM 2139 N N . ARG A 1 277 ? -31.274 -30.458 -27.695 1.00 40.88 277 ARG A N 1
ATOM 2140 C CA . ARG A 1 277 ? -31.511 -30.530 -29.158 1.00 40.88 277 ARG A CA 1
ATOM 2141 C C . ARG A 1 277 ? -30.943 -29.404 -30.025 1.00 40.88 277 ARG A C 1
ATOM 2143 O O . ARG A 1 277 ? -30.996 -29.538 -31.240 1.00 40.88 277 ARG A O 1
ATOM 2150 N N . VAL A 1 278 ? -30.318 -28.363 -29.464 1.00 42.81 278 VAL A N 1
ATOM 2151 C CA . VAL A 1 278 ? -29.863 -27.204 -30.273 1.00 42.81 278 VAL A CA 1
ATOM 2152 C C . VAL A 1 278 ? -28.337 -27.122 -30.478 1.00 42.81 278 VAL A C 1
ATOM 2154 O O . VAL A 1 278 ? -27.900 -26.584 -31.488 1.00 42.81 278 VAL A O 1
ATOM 2157 N N . CYS A 1 279 ? -27.503 -27.779 -29.660 1.00 36.62 279 CYS A N 1
ATOM 2158 C CA . CYS A 1 279 ? -26.036 -27.791 -29.859 1.00 36.62 279 CYS A CA 1
ATOM 2159 C C . CYS A 1 279 ? -25.484 -28.966 -30.693 1.00 36.62 279 CYS A C 1
ATOM 2161 O O . CYS A 1 279 ? -24.273 -29.136 -30.777 1.00 36.62 279 CYS A O 1
ATOM 2163 N N . ARG A 1 280 ? -26.335 -29.776 -31.339 1.00 39.66 280 ARG A N 1
ATOM 2164 C CA . ARG A 1 280 ? -25.893 -30.953 -32.121 1.00 39.66 280 ARG A CA 1
ATOM 2165 C C . ARG A 1 280 ? -25.925 -30.776 -33.648 1.00 39.66 280 ARG A C 1
ATOM 2167 O O . ARG A 1 280 ? -25.731 -31.746 -34.366 1.00 39.66 280 ARG A O 1
ATOM 2174 N N . ARG A 1 281 ? -26.155 -29.559 -34.163 1.00 39.53 281 ARG A N 1
ATOM 2175 C CA . ARG A 1 281 ? -26.262 -29.284 -35.618 1.00 39.53 281 ARG A CA 1
ATOM 2176 C C . ARG A 1 281 ? -25.273 -28.255 -36.186 1.00 39.53 281 ARG A C 1
ATOM 2178 O O . ARG A 1 281 ? -25.447 -27.824 -37.320 1.00 39.53 281 ARG A O 1
ATOM 2185 N N . ARG A 1 282 ? -24.219 -27.873 -35.454 1.00 39.44 282 ARG A N 1
ATOM 2186 C CA . ARG A 1 282 ? -23.230 -26.889 -35.952 1.00 39.44 282 ARG A CA 1
ATOM 2187 C C . ARG A 1 282 ? -21.756 -27.284 -35.808 1.00 39.44 282 ARG A C 1
ATOM 2189 O O . ARG A 1 282 ? -20.893 -26.428 -35.917 1.00 39.44 282 ARG A O 1
ATOM 2196 N N . LEU A 1 283 ? -21.479 -28.576 -35.625 1.00 36.00 283 LEU A N 1
ATOM 2197 C CA . LEU A 1 283 ? -20.123 -29.138 -35.499 1.00 36.00 283 LEU A CA 1
ATOM 2198 C C . LEU A 1 283 ? -19.853 -30.305 -36.470 1.00 36.00 283 LEU A C 1
ATOM 2200 O O . LEU A 1 283 ? -18.936 -31.083 -36.264 1.00 36.00 283 LEU A O 1
ATOM 2204 N N . SER A 1 284 ? -20.635 -30.414 -37.550 1.00 38.88 284 SER A N 1
ATOM 2205 C CA . SER A 1 284 ? -20.459 -31.419 -38.613 1.00 38.88 284 SER A CA 1
ATOM 2206 C C . SER A 1 284 ? -20.280 -30.791 -40.005 1.00 38.88 284 SER A C 1
ATOM 2208 O O . SER A 1 284 ? -20.701 -31.367 -41.000 1.00 38.88 284 SER A O 1
ATOM 2210 N N . ARG A 1 285 ? -19.736 -29.567 -40.084 1.00 40.16 285 ARG A N 1
ATOM 2211 C CA . ARG A 1 285 ? -19.434 -28.867 -41.355 1.00 40.16 285 ARG A CA 1
ATOM 2212 C C . ARG A 1 285 ? -18.039 -28.224 -41.388 1.00 40.16 285 ARG A C 1
ATOM 2214 O O . ARG A 1 285 ? -17.825 -27.280 -42.130 1.00 40.16 285 ARG A O 1
ATOM 2221 N N . LEU A 1 286 ? -17.110 -28.700 -40.559 1.00 39.31 286 LEU A N 1
ATOM 2222 C CA . LEU A 1 286 ? -15.732 -28.184 -40.503 1.00 39.31 286 LEU A CA 1
ATOM 2223 C C . LEU A 1 286 ? -14.665 -29.297 -40.502 1.00 39.31 286 LEU A C 1
ATOM 2225 O O . LEU A 1 286 ? -13.522 -29.037 -40.145 1.00 39.31 286 LEU A O 1
ATOM 2229 N N . CYS A 1 287 ? -15.018 -30.525 -40.905 1.00 39.31 287 CYS A N 1
ATOM 2230 C CA . CYS A 1 287 ? -14.060 -31.639 -41.007 1.00 39.31 287 CYS A CA 1
ATOM 2231 C C . CYS A 1 287 ? -14.107 -32.427 -42.328 1.00 39.31 287 CYS A C 1
ATOM 2233 O O . CYS A 1 287 ? -13.376 -33.400 -42.441 1.00 39.31 287 CYS A O 1
ATOM 2235 N N . ASP A 1 288 ? -14.878 -31.994 -43.327 1.00 42.75 288 ASP A N 1
ATOM 2236 C CA . ASP A 1 288 ? -14.838 -32.568 -44.677 1.00 42.75 288 ASP A CA 1
ATOM 2237 C C . ASP A 1 288 ? -14.489 -31.447 -45.657 1.00 42.75 288 ASP A C 1
ATOM 2239 O O . ASP A 1 288 ? -15.381 -30.749 -46.116 1.00 42.75 288 ASP A O 1
ATOM 2243 N N . ASP A 1 289 ? -13.192 -31.207 -45.857 1.00 42.94 289 ASP A N 1
ATOM 2244 C CA . ASP A 1 289 ? -12.610 -30.592 -47.063 1.00 42.94 289 ASP A CA 1
ATOM 2245 C C . ASP A 1 289 ? -11.082 -30.656 -46.928 1.00 42.94 289 ASP A C 1
ATOM 2247 O O . ASP A 1 289 ? -10.405 -29.721 -46.501 1.00 42.94 289 ASP A O 1
ATOM 2251 N N . GLY A 1 290 ? -10.533 -31.837 -47.212 1.00 40.59 290 GLY A N 1
ATOM 2252 C CA . GLY A 1 290 ? -9.108 -32.114 -47.059 1.00 40.59 290 GLY A CA 1
ATOM 2253 C C . GLY A 1 290 ? -8.667 -33.400 -47.746 1.00 40.59 290 GLY A C 1
ATOM 2254 O O . GLY A 1 290 ? -7.921 -34.174 -47.157 1.00 40.59 290 GLY A O 1
ATOM 2255 N N . SER A 1 291 ? -9.133 -33.658 -48.972 1.00 37.31 291 SER A N 1
ATOM 2256 C CA . SER A 1 291 ? -8.569 -34.714 -49.821 1.00 37.31 291 SER A CA 1
ATOM 2257 C C . SER A 1 291 ? -8.827 -34.460 -51.311 1.00 37.31 291 SER A C 1
ATOM 2259 O O . SER A 1 291 ? -9.947 -34.635 -51.781 1.00 37.31 291 SER A O 1
ATOM 2261 N N . GLY A 1 292 ? -7.760 -34.142 -52.053 1.00 30.20 292 GLY A N 1
ATOM 2262 C CA . GLY A 1 292 ? -7.612 -34.542 -53.457 1.00 30.20 292 GLY A CA 1
ATOM 2263 C C . GLY A 1 292 ? -7.719 -33.453 -54.528 1.00 30.20 292 GLY A C 1
ATOM 2264 O O . GLY A 1 292 ? -8.809 -33.128 -54.980 1.00 30.20 292 GLY A O 1
ATOM 2265 N N . THR A 1 293 ? -6.559 -33.013 -55.027 1.00 37.41 293 THR A N 1
ATOM 2266 C CA . THR A 1 293 ? -6.040 -33.164 -56.413 1.00 37.41 293 THR A CA 1
ATOM 2267 C C . THR A 1 293 ? -5.290 -31.915 -56.891 1.00 37.41 293 THR A C 1
ATOM 2269 O O . THR A 1 293 ? -5.816 -30.806 -56.852 1.00 37.41 293 THR A O 1
ATOM 2272 N N . GLY A 1 294 ? -4.044 -32.134 -57.320 1.00 34.25 294 GLY A N 1
ATOM 2273 C CA . GLY A 1 294 ? -3.066 -31.149 -57.784 1.00 34.25 294 GLY A CA 1
ATOM 2274 C C . GLY A 1 294 ? -1.668 -31.725 -57.659 1.00 34.25 294 GLY A C 1
ATOM 2275 O O . GLY A 1 294 ? -1.118 -31.621 -56.543 1.00 34.25 294 GLY A O 1
#

pLDDT: mean 75.1, std 26.91, range [28.73, 98.69]

Solvent-accessible surface area (backbone atoms only — not comparable to full-atom values): 17968 Å² total; per-residue (Å²): 138,81,86,88,84,84,86,87,81,90,82,91,75,91,75,80,84,79,83,72,83,82,81,69,85,82,78,80,80,70,84,81,69,77,94,64,83,57,35,30,43,52,57,86,80,47,70,41,57,71,96,78,76,85,81,68,82,80,63,93,85,70,60,87,66,52,55,54,57,48,56,48,42,43,49,41,46,76,73,68,39,60,27,33,30,39,66,57,57,90,48,67,69,59,48,48,50,46,39,50,22,28,63,76,60,69,39,44,41,48,33,20,40,45,76,44,34,81,85,17,24,41,21,50,91,48,63,68,42,28,50,53,25,50,54,44,47,53,42,20,50,53,48,18,51,74,50,66,17,55,28,30,43,34,56,57,45,49,43,51,101,91,26,48,67,66,48,14,55,52,40,18,49,53,47,39,61,76,64,43,47,63,53,23,56,75,60,69,28,28,39,20,43,40,55,52,96,43,81,43,53,87,42,48,67,46,44,44,50,61,44,58,74,65,76,44,94,40,45,29,46,37,87,51,56,78,63,35,59,80,85,49,62,52,70,59,34,53,53,49,30,57,74,68,74,39,52,64,91,64,55,54,73,71,74,70,82,71,78,68,68,71,56,59,74,73,54,68,84,77,66,91,82,82,87,89,78,80,88,82,79,81,81,84,83,84,84,86,86,86,83,90,89,133

Radius of gyration: 29.62 Å; Cα contacts (8 Å, |Δi|>4): 372; chains: 1; bounding box: 95×72×100 Å